Protein AF-A0A9E5NHI2-F1 (afdb_monomer_lite)

Foldseek 3Di:
DDDDDDDDDDDDDFDWDFDADDDDDDDGDGDGDRDDDDDPPPPDPDDDPPPPQDDDCQFSDPDNVVNVVVVVCLVPFFQFAADQVQAPAEFEEEWAAQPCCGPTCVCVRGCQRVVCVRHNHHYHYHHDHPVCSLVVVCVCLVVVVRNHPHYDDDLVCVVVCVVSVSFDFCPVVQPPSNHTHDDLVVDDPVRSVSQDDPNTGGDDDDDDDDDDDDDDLCQQPDPVNQVVCCVVVVDGQDNDCPDPVND

Secondary structure (DSSP, 8-state):
-------------PPP-------SSS-----------------PPPPPPPPPPP-BTTBS-S-HHHHHHHHHHHHHS------GGGTT-EEEEEEE---TTSTTTHHHHHSHHHHHHHHS-EEEEEEE-HHHHHHHHHHHHHHT----SEEE--GGGHHHHHHTT-S---GGGTT-TTSPP--GGGS-HHHHGGGEETTEE---------------HHHHT-HHHHHHHHHHHSSPPPSS--SGGG-

Structure (mmCIF, N/CA/C/O backbone):
data_AF-A0A9E5NHI2-F1
#
_entry.id   AF-A0A9E5NHI2-F1
#
loop_
_atom_site.group_PDB
_atom_site.id
_atom_site.type_symbol
_atom_site.label_atom_id
_atom_site.label_alt_id
_atom_site.label_comp_id
_atom_site.label_asym_id
_atom_site.label_entity_id
_atom_site.label_seq_id
_atom_site.pdbx_PDB_ins_code
_atom_site.Cartn_x
_atom_site.Cartn_y
_atom_site.Cartn_z
_atom_site.occupancy
_atom_site.B_iso_or_equiv
_atom_site.auth_seq_id
_atom_site.auth_comp_id
_atom_site.auth_asym_id
_atom_site.auth_atom_id
_atom_site.pdbx_PDB_model_num
ATOM 1 N N . ILE A 1 1 ? 26.581 40.909 -7.024 1.00 37.97 1 ILE A N 1
ATOM 2 C CA . ILE A 1 1 ? 27.329 40.677 -5.770 1.00 37.97 1 ILE A CA 1
ATOM 3 C C . ILE A 1 1 ? 27.271 39.176 -5.584 1.00 37.97 1 ILE A C 1
ATOM 5 O O . ILE A 1 1 ? 26.176 38.661 -5.431 1.00 37.97 1 ILE A O 1
ATOM 9 N N . VAL A 1 2 ? 28.381 38.483 -5.837 1.00 24.28 2 VAL A N 1
ATOM 10 C CA . VAL A 1 2 ? 28.468 37.029 -5.651 1.00 24.28 2 VAL A CA 1
ATOM 11 C C . VAL A 1 2 ? 28.777 36.840 -4.175 1.00 24.28 2 VAL A C 1
ATOM 13 O O . VAL A 1 2 ? 29.810 37.317 -3.712 1.00 24.28 2 VAL A O 1
ATOM 16 N N . GLU A 1 3 ? 27.831 36.276 -3.437 1.00 27.42 3 GLU A N 1
ATOM 17 C CA . GLU A 1 3 ? 27.968 36.033 -2.008 1.00 27.42 3 GLU A CA 1
ATOM 18 C C . GLU A 1 3 ? 28.638 34.669 -1.828 1.00 27.42 3 GLU A C 1
ATOM 20 O O . GLU A 1 3 ? 28.095 33.628 -2.194 1.00 27.42 3 GLU A O 1
ATOM 25 N N . THR A 1 4 ? 29.885 34.694 -1.370 1.00 25.23 4 THR A N 1
ATOM 26 C CA . THR A 1 4 ? 30.669 33.500 -1.064 1.00 25.23 4 THR A CA 1
ATOM 27 C C . THR A 1 4 ? 30.171 32.946 0.267 1.00 25.23 4 THR A C 1
ATOM 29 O O . THR A 1 4 ? 30.433 33.539 1.312 1.00 25.23 4 THR A O 1
ATOM 32 N N . VAL A 1 5 ? 29.446 31.829 0.244 1.00 28.05 5 VAL A N 1
ATOM 33 C CA . VAL A 1 5 ? 29.077 31.108 1.470 1.00 28.05 5 VAL A CA 1
ATOM 34 C C . VAL A 1 5 ? 30.299 30.317 1.932 1.00 28.05 5 VAL A C 1
ATOM 36 O O . VAL A 1 5 ? 30.780 29.427 1.231 1.00 28.05 5 VAL A O 1
ATOM 39 N N . VAL A 1 6 ? 30.843 30.693 3.088 1.00 26.95 6 VAL A N 1
ATOM 40 C CA . VAL A 1 6 ? 31.903 29.953 3.779 1.00 26.95 6 VAL A CA 1
ATOM 41 C C . VAL A 1 6 ? 31.230 28.814 4.541 1.00 26.95 6 VAL A C 1
ATOM 43 O O . VAL A 1 6 ? 30.426 29.069 5.431 1.00 26.95 6 VAL A O 1
ATOM 46 N N . VAL A 1 7 ? 31.536 27.570 4.176 1.00 30.02 7 VAL A N 1
ATOM 47 C CA . VAL A 1 7 ? 31.131 26.383 4.941 1.00 30.02 7 VAL A CA 1
ATOM 48 C C . VAL A 1 7 ? 32.199 26.143 6.008 1.00 30.02 7 VAL A C 1
ATOM 50 O O . VAL A 1 7 ? 33.346 25.840 5.677 1.00 30.02 7 VAL A O 1
ATOM 53 N N . GLU A 1 8 ? 31.850 26.327 7.280 1.00 32.12 8 GLU A N 1
ATOM 54 C CA . GLU A 1 8 ? 32.704 25.936 8.405 1.00 32.12 8 GLU A CA 1
ATOM 55 C C . GLU A 1 8 ? 32.620 24.409 8.592 1.00 32.12 8 GLU A C 1
ATOM 57 O O . GLU A 1 8 ? 31.539 23.857 8.781 1.00 32.12 8 GLU A O 1
ATOM 62 N N . LYS A 1 9 ? 33.764 23.713 8.491 1.00 33.28 9 LYS A N 1
ATOM 63 C CA . LYS A 1 9 ? 33.903 22.277 8.799 1.00 33.28 9 LYS A CA 1
ATOM 64 C C . LYS A 1 9 ? 34.111 22.123 10.314 1.00 33.28 9 LYS A C 1
ATOM 66 O O . LYS A 1 9 ? 35.192 22.447 10.804 1.00 33.28 9 LYS A O 1
ATOM 71 N N . GLU A 1 10 ? 33.128 21.591 11.038 1.00 36.84 10 GLU A N 1
ATOM 72 C CA . GLU A 1 10 ? 33.326 21.040 12.389 1.00 36.84 10 GLU A CA 1
ATOM 73 C C . GLU A 1 10 ? 33.477 19.511 12.306 1.00 36.84 10 GLU A C 1
ATOM 75 O O . GLU A 1 10 ? 32.654 18.824 11.705 1.00 36.84 10 GLU A O 1
ATOM 80 N N . VAL A 1 11 ? 34.558 18.968 12.879 1.00 37.47 11 VAL A N 1
ATOM 81 C CA . VAL A 1 11 ? 34.843 17.522 12.937 1.00 37.47 11 VAL A CA 1
ATOM 82 C C . VAL A 1 11 ? 34.561 17.043 14.359 1.00 37.47 11 VAL A C 1
ATOM 84 O O . VAL A 1 11 ? 35.316 17.374 15.271 1.00 37.47 11 VAL A O 1
ATOM 87 N N . GLU A 1 12 ? 33.489 16.272 14.566 1.00 44.06 12 GLU A N 1
ATOM 88 C CA . GLU A 1 12 ? 33.015 15.964 15.927 1.00 44.06 12 GLU A CA 1
ATOM 89 C C . GLU A 1 12 ? 33.462 14.604 16.507 1.00 44.06 12 GLU A C 1
ATOM 91 O O . GLU A 1 12 ? 33.258 14.365 17.698 1.00 44.06 12 GLU A O 1
ATOM 96 N N . LYS A 1 13 ? 34.117 13.695 15.759 1.00 41.00 13 LYS A N 1
ATOM 97 C CA . LYS A 1 13 ? 34.643 12.455 16.380 1.00 41.00 13 LYS A CA 1
ATOM 98 C C . LYS A 1 13 ? 35.664 11.675 15.545 1.00 41.00 13 LYS A C 1
ATOM 100 O O . LYS A 1 13 ? 35.397 11.328 14.402 1.00 41.00 13 LYS A O 1
ATOM 105 N N . VAL A 1 14 ? 36.779 11.289 16.174 1.00 40.91 14 VAL A N 1
ATOM 106 C CA . VAL A 1 14 ? 37.721 10.267 15.676 1.00 40.91 14 VAL A CA 1
ATOM 107 C C . VAL A 1 14 ? 37.336 8.919 16.295 1.00 40.91 14 VAL A C 1
ATOM 109 O O . VAL A 1 14 ? 37.319 8.792 17.521 1.00 40.91 14 VAL A O 1
ATOM 112 N N . VAL A 1 15 ? 37.007 7.916 15.476 1.00 42.34 15 VAL A N 1
ATOM 113 C CA . VAL A 1 15 ? 36.734 6.539 15.933 1.00 42.34 15 VAL A CA 1
ATOM 114 C C . VAL A 1 15 ? 37.955 5.676 15.621 1.00 42.34 15 VAL A C 1
ATOM 116 O O . VAL A 1 15 ? 38.384 5.615 14.475 1.00 42.34 15 VAL A O 1
ATOM 119 N N . LYS A 1 16 ? 38.528 5.027 16.643 1.00 38.12 16 LYS A N 1
ATOM 120 C CA . LYS A 1 16 ? 39.650 4.088 16.494 1.00 38.12 16 LYS A CA 1
ATOM 121 C C . LYS A 1 16 ? 39.112 2.662 16.420 1.00 38.12 16 LYS A C 1
ATOM 123 O O . LYS A 1 16 ? 38.369 2.260 17.312 1.00 38.12 16 LYS A O 1
ATOM 128 N N . GLU A 1 17 ? 39.505 1.912 15.397 1.00 42.91 17 GLU A N 1
ATOM 129 C CA . GLU A 1 17 ? 39.151 0.500 15.234 1.00 42.91 17 GLU A CA 1
ATOM 130 C C . GLU A 1 17 ? 40.428 -0.339 15.090 1.00 42.91 17 GLU A C 1
ATOM 132 O O . GLU A 1 17 ? 41.358 0.047 14.382 1.00 42.91 17 GLU A O 1
ATOM 137 N N . THR A 1 18 ? 40.491 -1.471 15.791 1.00 39.78 18 THR A N 1
ATOM 138 C CA . THR A 1 18 ? 41.644 -2.381 15.786 1.00 39.78 18 THR A CA 1
ATOM 139 C C . THR A 1 18 ? 41.288 -3.616 14.965 1.00 39.78 18 THR A C 1
ATOM 141 O O . THR A 1 18 ? 40.341 -4.321 15.307 1.00 39.78 18 THR A O 1
ATOM 144 N N . VAL A 1 19 ? 42.044 -3.899 13.902 1.00 42.00 19 VAL A N 1
ATOM 145 C CA . VAL A 1 19 ? 41.836 -5.078 13.046 1.00 42.00 19 VAL A CA 1
ATOM 146 C C . VAL A 1 19 ? 42.978 -6.071 13.263 1.00 42.00 19 VAL A C 1
ATOM 148 O O . VAL A 1 19 ? 44.141 -5.737 13.043 1.00 42.00 19 VAL A O 1
ATOM 151 N N . GLU A 1 20 ? 42.660 -7.299 13.680 1.00 40.12 20 GLU A N 1
ATOM 152 C CA . GLU A 1 20 ? 43.626 -8.402 13.766 1.00 40.12 20 GLU A CA 1
ATOM 153 C C . GLU A 1 20 ? 43.607 -9.214 12.463 1.00 40.12 20 GLU A C 1
ATOM 155 O O . GLU A 1 20 ? 42.559 -9.700 12.038 1.00 40.12 20 GLU A O 1
ATOM 160 N N . VAL A 1 21 ? 44.764 -9.369 11.814 1.00 41.28 21 VAL A N 1
ATOM 161 C CA . VAL A 1 21 ? 44.910 -10.167 10.586 1.00 41.28 21 VAL A CA 1
ATOM 162 C C . VAL A 1 21 ? 45.814 -11.365 10.872 1.00 41.28 21 VAL A C 1
ATOM 164 O O . VAL A 1 21 ? 46.958 -11.199 11.289 1.00 41.28 21 VAL A O 1
ATOM 167 N N . GLU A 1 22 ? 45.319 -12.581 10.634 1.00 35.50 22 GLU A N 1
ATOM 168 C CA . GLU A 1 22 ? 46.076 -13.819 10.851 1.00 35.50 22 GLU A CA 1
ATOM 169 C C . GLU A 1 22 ? 46.815 -14.245 9.566 1.00 35.50 22 GLU A C 1
ATOM 171 O O . GLU A 1 22 ? 46.193 -14.514 8.538 1.00 35.50 22 GLU A O 1
ATOM 176 N N . VAL A 1 23 ? 48.153 -14.338 9.611 1.00 34.41 23 VAL A N 1
ATOM 177 C CA . VAL A 1 23 ? 48.968 -14.921 8.527 1.00 34.41 23 VAL A CA 1
ATOM 178 C C . VAL A 1 23 ? 49.913 -15.989 9.088 1.00 34.41 23 VAL A C 1
ATOM 180 O O . VAL A 1 23 ? 50.695 -15.760 10.009 1.00 34.41 23 VAL A O 1
ATOM 183 N N . VAL A 1 24 ? 49.849 -17.192 8.512 1.00 37.97 24 VAL A N 1
ATOM 184 C CA . VAL A 1 24 ? 50.577 -18.391 8.959 1.00 37.97 24 VAL A CA 1
ATOM 185 C C . VAL A 1 24 ? 52.063 -18.347 8.566 1.00 37.97 24 VAL A C 1
ATOM 187 O O . VAL A 1 24 ? 52.423 -18.749 7.462 1.00 37.97 24 VAL A O 1
ATOM 190 N N . LYS A 1 25 ? 52.924 -17.909 9.495 1.00 38.59 25 LYS A N 1
ATOM 191 C CA . LYS A 1 25 ? 54.219 -18.494 9.937 1.00 38.59 25 LYS A CA 1
ATOM 192 C C . LYS A 1 25 ? 55.071 -17.407 10.605 1.00 38.59 25 LYS A C 1
ATOM 194 O O . LYS A 1 25 ? 55.529 -16.496 9.934 1.00 38.59 25 LYS A O 1
ATOM 199 N N . GLU A 1 26 ? 55.300 -17.589 11.909 1.00 47.44 26 GLU A N 1
ATOM 200 C CA . GLU A 1 26 ? 56.292 -16.912 12.766 1.00 47.44 26 GLU A CA 1
ATOM 201 C C . GLU A 1 26 ? 56.433 -15.388 12.582 1.00 47.44 26 GLU A C 1
ATOM 203 O O . GLU A 1 26 ? 57.382 -14.926 11.960 1.00 47.44 26 GLU A O 1
ATOM 208 N N . VAL A 1 27 ? 55.493 -14.638 13.179 1.00 38.16 27 VAL A N 1
ATOM 209 C CA . VAL A 1 27 ? 55.621 -13.372 13.950 1.00 38.16 27 VAL A CA 1
ATOM 210 C C . VAL A 1 27 ? 54.230 -12.714 13.950 1.00 38.16 27 VAL A C 1
ATOM 212 O O . VAL A 1 27 ? 53.700 -12.397 12.892 1.00 38.16 27 VAL A O 1
ATOM 215 N N . ILE A 1 28 ? 53.609 -12.556 15.126 1.00 35.78 28 ILE A N 1
ATOM 216 C CA . ILE A 1 28 ? 52.361 -11.787 15.284 1.00 35.78 28 ILE A CA 1
ATOM 217 C C . ILE A 1 28 ? 52.776 -10.331 15.487 1.00 35.78 28 ILE A C 1
ATOM 219 O O . ILE A 1 28 ? 53.425 -10.025 16.488 1.00 35.78 28 ILE A O 1
ATOM 223 N N . GLU A 1 29 ? 52.429 -9.450 14.554 1.00 39.62 29 GLU A N 1
ATOM 224 C CA . GLU A 1 29 ? 52.638 -8.009 14.692 1.00 39.62 29 GLU A CA 1
ATOM 225 C C . GLU A 1 29 ? 51.274 -7.312 14.651 1.00 39.62 29 GLU A C 1
ATOM 227 O O . GLU A 1 29 ? 50.555 -7.370 13.655 1.00 39.62 29 GLU A O 1
ATOM 232 N N . THR A 1 30 ? 50.882 -6.714 15.775 1.00 39.53 30 THR A N 1
ATOM 233 C CA . THR A 1 30 ? 49.652 -5.927 15.899 1.00 39.53 30 THR A CA 1
ATOM 234 C C . THR A 1 30 ? 49.920 -4.543 15.317 1.00 39.53 30 THR A C 1
ATOM 236 O O . THR A 1 30 ? 50.766 -3.815 15.834 1.00 39.53 30 THR A O 1
ATOM 239 N N . VAL A 1 31 ? 49.223 -4.174 14.242 1.00 36.84 31 VAL A N 1
ATOM 240 C CA . VAL A 1 31 ? 49.338 -2.844 13.630 1.00 36.84 31 VAL A CA 1
ATOM 241 C C . VAL A 1 31 ? 48.089 -2.041 13.978 1.00 36.84 31 VAL A C 1
ATOM 243 O O . VAL A 1 31 ? 46.985 -2.400 13.579 1.00 36.84 31 VAL A O 1
ATOM 246 N N . GLU A 1 32 ? 48.257 -0.950 14.726 1.00 38.88 32 GLU A N 1
ATOM 247 C CA . GLU A 1 32 ? 47.200 0.047 14.915 1.00 38.88 32 GLU A CA 1
ATOM 248 C C . GLU A 1 32 ? 47.094 0.900 13.644 1.00 38.88 32 GLU A C 1
ATOM 250 O O . GLU A 1 32 ? 48.051 1.575 13.260 1.00 38.88 32 GLU A O 1
ATOM 255 N N . VAL A 1 33 ? 45.941 0.860 12.975 1.00 35.94 33 VAL A N 1
ATOM 256 C CA . VAL A 1 33 ? 45.648 1.707 11.812 1.00 35.94 33 VAL A CA 1
ATOM 257 C C . VAL A 1 33 ? 44.659 2.784 12.249 1.00 35.94 33 VAL A C 1
ATOM 259 O O . VAL A 1 33 ? 43.522 2.483 12.602 1.00 35.94 33 VAL A O 1
ATOM 262 N N . GLU A 1 34 ? 45.079 4.050 12.233 1.00 40.03 34 GLU A N 1
ATOM 263 C CA . GLU A 1 34 ? 44.158 5.181 12.382 1.00 40.03 34 GLU A CA 1
ATOM 264 C C . GLU A 1 34 ? 43.467 5.439 11.037 1.00 40.03 34 GLU A C 1
ATOM 266 O O . GLU A 1 34 ? 44.097 5.870 10.071 1.00 40.03 34 GLU A O 1
ATOM 271 N N . VAL A 1 35 ? 42.168 5.142 10.963 1.00 39.47 35 VAL A N 1
ATOM 272 C CA . VAL A 1 35 ? 41.321 5.475 9.812 1.00 39.47 35 VAL A CA 1
ATOM 273 C C . VAL A 1 35 ? 40.596 6.784 10.115 1.00 39.47 35 VAL A C 1
ATOM 275 O O . VAL A 1 35 ? 39.669 6.822 10.923 1.00 39.47 35 VAL A O 1
ATOM 278 N N . GLU A 1 36 ? 41.006 7.869 9.463 1.00 39.62 36 GLU A N 1
ATOM 279 C CA . GLU A 1 36 ? 40.250 9.123 9.475 1.00 39.62 36 GLU A CA 1
ATOM 280 C C . GLU A 1 36 ? 39.056 8.996 8.520 1.00 39.62 36 GLU A C 1
ATOM 282 O O . GLU A 1 36 ? 39.207 8.999 7.298 1.00 39.62 36 GLU A O 1
ATOM 287 N N . LYS A 1 37 ? 37.849 8.850 9.074 1.00 39.75 37 LYS A N 1
ATOM 288 C CA . LYS A 1 37 ? 36.601 8.892 8.307 1.00 39.75 37 LYS A CA 1
ATOM 289 C C . LYS A 1 37 ? 36.037 10.310 8.387 1.00 39.75 37 LYS A C 1
ATOM 291 O O . LYS A 1 37 ? 35.506 10.698 9.425 1.00 39.75 37 LYS A O 1
ATOM 296 N N . GLU A 1 38 ? 36.151 11.087 7.311 1.00 39.69 38 GLU A N 1
ATOM 297 C CA . GLU A 1 38 ? 35.405 12.344 7.194 1.00 39.69 38 GLU A CA 1
ATOM 298 C C . GLU A 1 38 ? 33.913 12.006 7.038 1.00 39.69 38 GLU A C 1
ATOM 300 O O . GLU A 1 38 ? 33.492 11.449 6.024 1.00 39.69 38 GLU A O 1
ATOM 305 N N . VAL A 1 39 ? 33.113 12.289 8.068 1.00 37.62 39 VAL A N 1
ATOM 306 C CA . VAL A 1 39 ? 31.649 12.232 7.991 1.00 37.62 39 VAL A CA 1
ATOM 307 C C . VAL A 1 39 ? 31.172 13.627 7.614 1.00 37.62 39 VAL A C 1
ATOM 309 O O . VAL A 1 39 ? 31.226 14.548 8.426 1.00 37.62 39 VAL A O 1
ATOM 312 N N . GLU A 1 40 ? 30.748 13.797 6.366 1.00 36.38 40 GLU A N 1
ATOM 313 C CA . GLU A 1 40 ? 30.117 15.034 5.916 1.00 36.38 40 GLU A CA 1
ATOM 314 C C . GLU A 1 40 ? 28.701 15.091 6.510 1.00 36.38 40 GLU A C 1
AT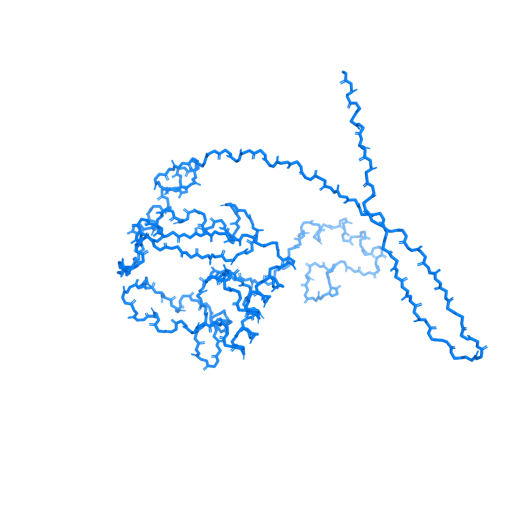OM 316 O O . GLU A 1 40 ? 27.790 14.390 6.068 1.00 36.38 40 GLU A O 1
ATOM 321 N N . VAL A 1 41 ? 28.518 15.882 7.571 1.00 36.53 41 VAL A N 1
ATOM 322 C CA . VAL A 1 41 ? 27.188 16.171 8.114 1.00 36.53 41 VAL A CA 1
ATOM 323 C C . VAL A 1 41 ? 26.542 17.193 7.188 1.00 36.53 41 VAL A C 1
ATOM 325 O O . VAL A 1 41 ? 26.774 18.396 7.301 1.00 36.53 41 VAL A O 1
ATOM 328 N N . VAL A 1 42 ? 25.746 16.715 6.232 1.00 37.19 42 VAL A N 1
ATOM 329 C CA . VAL A 1 42 ? 24.872 17.586 5.446 1.00 37.19 42 VAL A CA 1
ATOM 330 C C . VAL A 1 42 ? 23.784 18.090 6.389 1.00 37.19 42 VAL A C 1
ATOM 332 O O . VAL A 1 42 ? 22.818 17.387 6.674 1.00 37.19 42 VAL A O 1
ATOM 335 N N . VAL A 1 43 ? 23.956 19.306 6.909 1.00 40.00 43 VAL A N 1
ATOM 336 C CA . VAL A 1 43 ? 22.890 20.017 7.619 1.00 40.00 43 VAL A CA 1
ATOM 337 C C . VAL A 1 43 ? 21.830 20.365 6.579 1.00 40.00 43 VAL A C 1
ATOM 339 O O . VAL A 1 43 ? 21.949 21.353 5.854 1.00 40.00 43 VAL A O 1
ATOM 342 N N . THR A 1 44 ? 20.811 19.517 6.456 1.00 35.62 44 THR A N 1
ATOM 343 C CA . THR A 1 44 ? 19.621 19.840 5.671 1.00 35.62 44 THR A CA 1
ATOM 344 C C . THR A 1 44 ? 18.960 21.067 6.299 1.00 35.62 44 THR A C 1
ATOM 346 O O . THR A 1 44 ? 18.705 21.047 7.508 1.00 35.62 44 THR A O 1
ATOM 349 N N . PRO A 1 45 ? 18.710 22.146 5.533 1.00 38.81 45 PRO A N 1
ATOM 350 C CA . PRO A 1 45 ? 18.002 23.307 6.055 1.00 38.81 45 PRO A CA 1
ATOM 351 C C . PRO A 1 45 ? 16.661 22.861 6.642 1.00 38.81 45 PRO A C 1
ATOM 353 O O . PRO A 1 45 ? 16.018 21.963 6.097 1.00 38.81 45 PRO A O 1
ATOM 356 N N . THR A 1 46 ? 16.254 23.481 7.753 1.00 41.81 46 THR A N 1
ATOM 357 C CA . THR A 1 46 ? 14.909 23.311 8.311 1.00 41.81 46 THR A CA 1
ATOM 358 C C . THR A 1 46 ? 13.905 23.467 7.169 1.00 41.81 46 THR A C 1
ATOM 360 O O . THR A 1 46 ? 13.957 24.506 6.502 1.00 41.81 46 THR A O 1
ATOM 363 N N . PRO A 1 47 ? 13.047 22.464 6.899 1.00 44.97 47 PRO A N 1
ATOM 364 C CA . PRO A 1 47 ? 12.072 22.574 5.827 1.00 44.97 47 PRO A CA 1
ATOM 365 C C . PRO A 1 47 ? 11.250 23.845 6.047 1.00 44.97 47 PRO A C 1
ATOM 367 O O . PRO A 1 47 ? 10.858 24.149 7.179 1.00 44.97 47 PRO A O 1
ATOM 370 N N . GLU A 1 48 ? 11.045 24.621 4.979 1.00 45.94 48 GLU A N 1
ATOM 371 C CA . GLU A 1 48 ? 10.051 25.693 5.010 1.00 45.94 48 GLU A CA 1
ATOM 372 C C . GLU A 1 48 ? 8.728 25.108 5.527 1.00 45.94 48 GLU A C 1
ATOM 374 O O . GLU A 1 48 ? 8.428 23.950 5.218 1.00 45.94 48 GLU A O 1
ATOM 379 N N . PRO A 1 49 ? 7.952 25.856 6.337 1.00 47.59 49 PRO A N 1
ATOM 380 C CA . PRO A 1 49 ? 6.646 25.382 6.765 1.00 47.59 49 PRO A CA 1
ATOM 381 C C . PRO A 1 49 ? 5.854 25.015 5.515 1.00 47.59 49 PRO A C 1
ATOM 383 O O . PRO A 1 49 ? 5.702 25.850 4.618 1.00 47.59 49 PRO A O 1
ATOM 386 N N . GLU A 1 50 ? 5.409 23.760 5.440 1.00 58.56 50 GLU A N 1
ATOM 387 C CA . GLU A 1 50 ? 4.614 23.319 4.305 1.00 58.56 50 GLU A CA 1
ATOM 388 C C . GLU A 1 50 ? 3.409 24.257 4.165 1.00 58.56 50 GLU A C 1
ATOM 390 O O . GLU A 1 50 ? 2.790 24.610 5.179 1.00 58.56 50 GLU A O 1
ATOM 395 N N . PRO A 1 51 ? 3.105 24.732 2.944 1.00 58.34 51 PRO A N 1
ATOM 396 C CA . PRO A 1 51 ? 1.935 25.567 2.729 1.00 58.34 51 PRO A CA 1
ATOM 397 C C . PRO A 1 51 ? 0.707 24.853 3.298 1.00 58.34 51 PRO A C 1
ATOM 399 O O . PRO A 1 51 ? 0.544 23.652 3.086 1.00 58.34 51 PRO A O 1
ATOM 402 N N . GLU A 1 52 ? -0.134 25.585 4.037 1.00 65.44 52 GLU A N 1
ATOM 403 C CA . GLU A 1 52 ? -1.364 25.028 4.606 1.00 65.44 52 GLU A CA 1
ATOM 404 C C . GLU A 1 52 ? -2.138 24.273 3.520 1.00 65.44 52 GLU A C 1
ATOM 406 O O . GLU A 1 52 ? -2.358 24.796 2.421 1.00 65.44 52 GLU A O 1
ATOM 411 N N . ALA A 1 53 ? -2.517 23.030 3.824 1.00 71.69 53 ALA A N 1
ATOM 412 C CA . ALA A 1 53 ? -3.217 22.181 2.876 1.00 71.69 53 ALA A CA 1
ATOM 413 C C . ALA A 1 53 ? -4.508 22.872 2.414 1.00 71.69 53 ALA A C 1
ATOM 415 O O . ALA A 1 53 ? -5.347 23.281 3.220 1.00 71.69 53 ALA A O 1
ATOM 416 N N . VAL A 1 54 ? -4.656 23.017 1.098 1.00 85.00 54 VAL A N 1
ATOM 417 C CA . VAL A 1 54 ? -5.882 23.522 0.475 1.00 85.00 54 VAL A CA 1
ATOM 418 C C . VAL A 1 54 ? -6.860 22.360 0.351 1.00 85.00 54 VAL A C 1
ATOM 420 O O . VAL A 1 54 ? -6.469 21.280 -0.086 1.00 85.00 54 VAL A O 1
ATOM 423 N N . PHE A 1 55 ? -8.120 22.591 0.725 1.00 92.00 55 PHE A N 1
ATOM 424 C CA . PHE A 1 55 ? -9.169 21.578 0.664 1.00 92.00 55 PHE A CA 1
ATOM 425 C C . PHE A 1 55 ? -10.253 21.929 -0.356 1.00 92.00 55 PHE A C 1
ATOM 427 O O . PHE A 1 55 ? -10.750 23.057 -0.378 1.00 92.00 55 PHE A O 1
ATOM 434 N N . ILE A 1 56 ? -10.671 20.931 -1.134 1.00 94.06 56 ILE A N 1
ATOM 435 C CA . ILE A 1 56 ? -11.852 20.968 -2.005 1.00 94.06 56 ILE A CA 1
ATOM 436 C C . ILE A 1 56 ? -12.708 19.746 -1.653 1.00 94.06 56 ILE A C 1
ATOM 438 O O . ILE A 1 56 ? -12.195 18.633 -1.589 1.00 94.06 56 ILE A O 1
ATOM 442 N N . GLU A 1 57 ? -13.995 19.954 -1.356 1.00 92.56 57 GLU A N 1
ATOM 443 C CA . GLU A 1 57 ? -14.944 18.894 -0.947 1.00 92.56 57 GLU A CA 1
ATOM 444 C C . GLU A 1 57 ? -14.462 17.997 0.220 1.00 92.56 57 GLU A C 1
ATOM 446 O O . GLU A 1 57 ? -14.840 16.833 0.346 1.00 92.56 57 GLU A O 1
ATOM 451 N N . GLY A 1 58 ? -13.621 18.542 1.106 1.00 93.00 58 GLY A N 1
ATOM 452 C CA . GLY A 1 58 ? -13.060 17.809 2.247 1.00 93.00 58 GLY A CA 1
ATOM 453 C C . GLY A 1 58 ? -11.819 16.969 1.929 1.00 93.00 58 GLY A C 1
ATOM 454 O O . GLY A 1 58 ? -11.341 16.273 2.816 1.00 93.00 58 GLY A O 1
ATOM 455 N N . PHE A 1 59 ? -11.259 17.068 0.720 1.00 96.19 59 PHE A N 1
ATOM 456 C CA . PHE A 1 59 ? -10.011 16.405 0.325 1.00 96.19 59 PHE A CA 1
ATOM 457 C C . PHE A 1 59 ? -8.857 17.409 0.194 1.00 96.19 59 PHE A C 1
ATOM 459 O O . PHE A 1 59 ? -9.092 18.513 -0.305 1.00 96.19 59 PHE A O 1
ATOM 466 N N . PRO A 1 60 ? -7.616 17.057 0.591 1.00 94.75 60 PRO A N 1
ATOM 467 C CA . PRO A 1 60 ? -6.454 17.944 0.520 1.00 94.75 60 PRO A CA 1
ATOM 468 C C . PRO A 1 60 ? -5.896 18.016 -0.913 1.00 94.75 60 PRO A C 1
ATOM 470 O O . PRO A 1 60 ? -4.835 17.474 -1.226 1.00 94.75 60 PRO A O 1
ATOM 473 N N . THR A 1 61 ? -6.640 18.657 -1.813 1.00 93.75 61 THR A N 1
ATOM 474 C CA . THR A 1 61 ? -6.264 18.846 -3.217 1.00 93.75 61 THR A CA 1
ATOM 475 C C . THR A 1 61 ? -6.645 20.231 -3.730 1.00 93.75 61 THR A C 1
ATOM 477 O O . THR A 1 61 ? -7.548 20.893 -3.218 1.00 93.75 61 THR A O 1
ATOM 480 N N . THR A 1 62 ? -5.939 20.665 -4.771 1.00 93.88 62 THR A N 1
ATOM 481 C CA . THR A 1 62 ? -6.244 21.861 -5.563 1.00 93.88 62 THR A CA 1
ATOM 482 C C . THR A 1 62 ? -6.910 21.531 -6.903 1.00 93.88 62 THR A C 1
ATOM 484 O O . THR A 1 62 ? -7.286 22.451 -7.628 1.00 93.88 62 THR A O 1
ATOM 487 N N . ASP A 1 63 ? -7.062 20.247 -7.245 1.00 95.25 63 ASP A N 1
ATOM 488 C CA . ASP A 1 63 ? -7.704 19.786 -8.478 1.00 95.25 63 ASP A CA 1
ATOM 489 C C . ASP A 1 63 ? -9.189 19.474 -8.226 1.00 95.25 63 ASP A C 1
ATOM 491 O O . ASP A 1 63 ? -9.544 18.531 -7.515 1.00 95.25 63 ASP A O 1
ATOM 495 N N . GLU A 1 64 ? -10.073 20.270 -8.834 1.00 96.75 64 GLU A N 1
ATOM 496 C CA . GLU A 1 64 ? -11.527 20.106 -8.725 1.00 96.75 64 GLU A CA 1
ATOM 497 C C . GLU A 1 64 ? -12.014 18.745 -9.251 1.00 96.75 64 GLU A C 1
ATOM 499 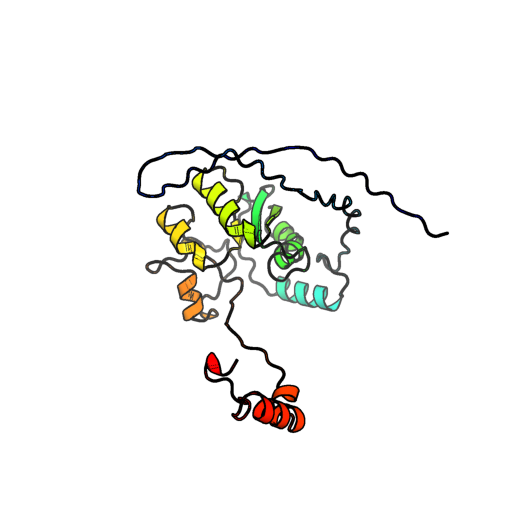O O . GLU A 1 64 ? -12.964 18.183 -8.706 1.00 96.75 64 GLU A O 1
ATOM 504 N N . ASN A 1 65 ? -11.371 18.184 -10.283 1.00 97.62 65 ASN A N 1
ATOM 505 C CA . ASN A 1 65 ? -11.754 16.878 -10.821 1.00 97.62 65 ASN A CA 1
ATOM 506 C C . ASN A 1 65 ? -11.333 15.746 -9.881 1.00 97.62 65 ASN A C 1
ATOM 508 O O . ASN A 1 65 ? -12.087 14.786 -9.715 1.00 97.62 65 ASN A O 1
ATOM 512 N N . GLU A 1 66 ? -10.153 15.847 -9.264 1.00 96.50 66 GLU A N 1
ATOM 513 C CA . GLU A 1 66 ? -9.693 14.880 -8.258 1.00 96.50 66 GLU A CA 1
ATOM 514 C C . GLU A 1 66 ? -10.652 14.865 -7.062 1.00 96.50 66 GLU A C 1
ATOM 516 O O . GLU A 1 66 ? -11.139 13.804 -6.681 1.00 96.50 66 GLU A O 1
ATOM 521 N N . ALA A 1 67 ? -11.016 16.039 -6.538 1.00 97.19 67 ALA A N 1
ATOM 522 C CA . ALA A 1 67 ? -11.973 16.148 -5.439 1.00 97.19 67 ALA A CA 1
ATOM 523 C C . ALA A 1 67 ? -13.364 15.606 -5.809 1.00 97.19 67 ALA A C 1
ATOM 525 O O . ALA A 1 67 ? -13.948 14.830 -5.054 1.00 97.19 67 ALA A O 1
ATOM 526 N N . ALA A 1 68 ? -13.890 15.966 -6.985 1.00 97.75 68 ALA A N 1
ATOM 527 C CA . ALA A 1 68 ? -15.211 15.520 -7.425 1.00 97.75 68 ALA A CA 1
ATOM 528 C C . ALA A 1 68 ? -15.277 13.999 -7.636 1.00 97.75 68 ALA A C 1
ATOM 530 O O . ALA A 1 68 ? -16.261 13.359 -7.264 1.00 97.75 68 ALA A O 1
ATOM 531 N N . THR A 1 69 ? -14.233 13.407 -8.223 1.00 97.88 69 THR A N 1
ATOM 532 C CA . THR A 1 69 ? -14.169 11.952 -8.434 1.00 97.88 69 THR A CA 1
ATOM 533 C C . THR A 1 69 ? -13.954 11.194 -7.127 1.00 97.88 69 THR A C 1
ATOM 535 O O . THR A 1 69 ? -14.590 10.159 -6.930 1.00 97.88 69 THR A O 1
ATOM 538 N N . ALA A 1 70 ? -13.146 11.727 -6.207 1.00 97.44 70 ALA A N 1
ATOM 539 C CA . ALA A 1 70 ? -12.973 11.168 -4.870 1.00 97.44 70 ALA A CA 1
ATOM 540 C C . ALA A 1 70 ? -14.268 11.207 -4.048 1.00 97.44 70 ALA A C 1
ATOM 542 O O . ALA A 1 70 ? -14.637 10.198 -3.449 1.00 97.44 70 ALA A O 1
ATOM 543 N N . LEU A 1 71 ? -14.999 12.328 -4.063 1.00 97.38 71 LEU A N 1
ATOM 544 C CA . LEU A 1 71 ? -16.284 12.437 -3.372 1.00 97.38 71 LEU A CA 1
ATOM 545 C C . LEU A 1 71 ? -17.302 11.437 -3.930 1.00 97.38 71 LEU A C 1
ATOM 547 O O . LEU A 1 71 ? -17.927 10.714 -3.164 1.00 97.38 71 LEU A O 1
ATOM 551 N N . ALA A 1 72 ? -17.423 11.342 -5.256 1.00 98.00 72 ALA A N 1
ATOM 552 C CA . ALA A 1 72 ? -18.331 10.383 -5.879 1.00 98.00 72 ALA A CA 1
ATOM 553 C C . ALA A 1 72 ? -17.971 8.926 -5.533 1.00 98.00 72 ALA A C 1
ATOM 555 O O . ALA A 1 72 ? -18.864 8.107 -5.327 1.00 98.00 72 ALA A O 1
ATOM 556 N N . ALA A 1 73 ? -16.675 8.599 -5.454 1.00 96.00 73 ALA A N 1
ATOM 557 C CA . ALA A 1 73 ? -16.216 7.280 -5.024 1.00 96.00 73 ALA A CA 1
ATOM 558 C C . ALA A 1 73 ? -16.554 7.015 -3.549 1.00 96.00 73 ALA A C 1
ATOM 560 O O . ALA A 1 73 ? -17.038 5.934 -3.228 1.00 96.00 73 ALA A O 1
ATOM 561 N N . PHE A 1 74 ? -16.356 8.005 -2.676 1.00 95.56 74 PHE A N 1
ATOM 562 C CA . PHE A 1 74 ? -16.709 7.924 -1.260 1.00 95.56 74 PHE A CA 1
ATOM 563 C C . PHE A 1 74 ? -18.208 7.695 -1.046 1.00 95.56 74 PHE A C 1
ATOM 565 O O . PHE A 1 74 ? -18.594 6.797 -0.310 1.00 95.56 74 PHE A O 1
ATOM 572 N N . GLU A 1 75 ? -19.055 8.476 -1.719 1.00 95.81 75 GLU A N 1
ATOM 573 C CA . GLU A 1 75 ? -20.516 8.374 -1.610 1.00 95.81 75 GLU A CA 1
ATOM 574 C C . GLU A 1 75 ? -21.068 7.046 -2.148 1.00 95.81 75 GLU A C 1
ATOM 576 O O . GLU A 1 75 ? -22.144 6.611 -1.737 1.00 95.81 75 GLU A O 1
ATOM 581 N N . ALA A 1 76 ? -20.359 6.416 -3.089 1.00 96.00 76 ALA A N 1
ATOM 582 C CA . ALA A 1 76 ? -20.735 5.129 -3.663 1.00 96.00 76 ALA A CA 1
ATOM 583 C C . ALA A 1 76 ? -20.182 3.923 -2.887 1.00 96.00 76 ALA A C 1
ATOM 585 O O . ALA A 1 76 ? -20.656 2.807 -3.111 1.00 96.00 76 ALA A O 1
ATOM 586 N N . ALA A 1 77 ? -19.171 4.122 -2.039 1.00 93.75 77 ALA A N 1
ATOM 587 C CA . ALA A 1 77 ? -18.528 3.050 -1.294 1.00 93.75 77 ALA A CA 1
ATOM 588 C C . ALA A 1 77 ? -19.440 2.519 -0.181 1.00 93.75 77 ALA A C 1
ATOM 590 O O . ALA A 1 77 ? -20.188 3.271 0.445 1.00 93.75 77 ALA A O 1
ATOM 591 N N . ASP A 1 78 ? -19.340 1.219 0.099 1.00 94.81 78 ASP A N 1
ATOM 592 C CA . ASP A 1 78 ? -19.834 0.689 1.363 1.00 94.81 78 ASP A CA 1
ATOM 593 C C . ASP A 1 78 ? -18.925 1.183 2.493 1.00 94.81 78 ASP A C 1
ATOM 595 O O . ASP A 1 78 ? -17.708 1.006 2.454 1.00 94.81 78 ASP A O 1
ATOM 599 N N . THR A 1 79 ? -19.513 1.832 3.48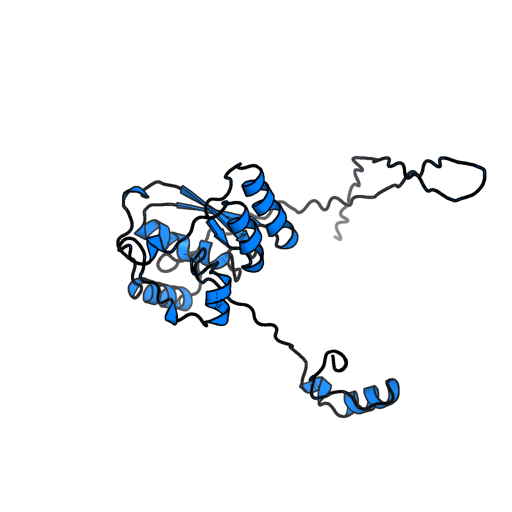9 1.00 93.50 79 THR A N 1
ATOM 600 C CA . THR A 1 79 ? -18.788 2.347 4.653 1.00 93.50 79 THR A CA 1
ATOM 601 C C . THR A 1 79 ? -18.818 1.376 5.831 1.00 93.50 79 THR A C 1
ATOM 603 O O . THR A 1 79 ? -18.187 1.654 6.851 1.00 93.50 79 THR A O 1
ATOM 606 N N . GLY A 1 80 ? -19.576 0.279 5.722 1.00 94.81 80 GLY A N 1
ATOM 607 C CA . GLY A 1 80 ? -19.947 -0.557 6.857 1.00 94.81 80 GLY A CA 1
ATOM 608 C C . GLY A 1 80 ? -20.703 0.234 7.931 1.00 94.81 80 GLY A C 1
ATOM 609 O O . GLY A 1 80 ? -21.261 1.310 7.686 1.00 94.81 80 GLY A O 1
ATOM 610 N N . GLU A 1 81 ? -20.685 -0.293 9.152 1.00 96.06 81 GLU A N 1
ATOM 611 C CA . GLU A 1 81 ? -21.232 0.320 10.366 1.00 96.06 81 GLU A CA 1
ATOM 612 C C . GLU A 1 81 ? -20.109 0.591 11.393 1.00 96.06 81 GLU A C 1
ATOM 614 O O . GLU A 1 81 ? -19.972 -0.173 12.355 1.00 96.06 81 GLU A O 1
ATOM 619 N N . PRO A 1 82 ? -19.279 1.642 11.216 1.00 95.25 82 PRO A N 1
ATOM 620 C CA . PRO A 1 82 ? -18.113 1.884 12.066 1.00 95.25 82 PRO A CA 1
ATOM 621 C C . PRO A 1 82 ? -18.423 1.806 13.565 1.00 95.25 82 PRO A C 1
ATOM 623 O O . PRO A 1 82 ? -19.414 2.364 14.042 1.00 95.25 82 PRO A O 1
ATOM 626 N N . ASP A 1 83 ? -17.566 1.117 14.325 1.00 95.69 83 ASP A N 1
ATOM 627 C CA . ASP A 1 83 ? -17.777 0.945 15.764 1.00 95.69 83 ASP A CA 1
ATOM 628 C C . ASP A 1 83 ? -17.646 2.298 16.488 1.00 95.69 83 ASP A C 1
ATOM 630 O O . ASP A 1 83 ? -16.553 2.875 16.499 1.00 95.69 83 ASP A O 1
ATOM 634 N N . PRO A 1 84 ? -18.703 2.795 17.159 1.00 95.31 84 PRO A N 1
ATOM 635 C CA . PRO A 1 84 ? -18.660 4.081 17.852 1.00 95.31 84 PRO A CA 1
ATOM 636 C C . PRO A 1 84 ? -17.636 4.119 18.998 1.00 95.31 84 PRO A C 1
ATOM 638 O O . PRO A 1 84 ? -17.304 5.194 19.490 1.00 95.31 84 PRO A O 1
ATOM 641 N N . ALA A 1 85 ? -17.105 2.973 19.445 1.00 97.00 85 ALA A N 1
ATOM 642 C CA . ALA A 1 85 ? -16.035 2.927 20.440 1.00 97.00 85 ALA A CA 1
ATOM 643 C C . ALA A 1 85 ? -14.697 3.526 19.951 1.00 97.00 85 ALA A C 1
ATOM 645 O O . ALA A 1 85 ? -13.823 3.801 20.784 1.00 97.00 85 ALA A O 1
ATOM 646 N N . TRP A 1 86 ? -14.534 3.720 18.637 1.00 95.88 86 TRP A N 1
ATOM 647 C CA . TRP A 1 86 ? -13.361 4.356 18.034 1.00 95.88 86 TRP A CA 1
ATOM 648 C C . TRP A 1 86 ? -13.384 5.885 18.094 1.00 95.88 86 TRP A C 1
ATOM 650 O O . TRP A 1 86 ? -12.333 6.501 17.930 1.00 95.88 86 TRP A O 1
ATOM 660 N N . GLU A 1 87 ? -14.519 6.511 18.416 1.00 97.56 87 GLU A N 1
ATOM 661 C CA . GLU A 1 87 ? -14.590 7.967 18.534 1.00 97.56 87 GLU A CA 1
ATOM 662 C C . GLU A 1 87 ? -13.577 8.492 19.573 1.00 97.56 87 GLU A C 1
ATOM 664 O O . GLU A 1 87 ? -13.533 8.060 20.732 1.00 97.56 87 GLU A O 1
ATOM 669 N N . GLY A 1 88 ? -12.721 9.424 19.143 1.00 97.56 88 GLY A N 1
ATOM 670 C CA . GLY A 1 88 ? -11.658 10.011 19.959 1.00 97.56 88 GLY A CA 1
ATOM 671 C C . GLY A 1 88 ? -10.474 9.079 20.246 1.00 97.56 88 GLY A C 1
ATOM 672 O O . GLY A 1 88 ? -9.645 9.403 21.102 1.00 97.56 88 GLY A O 1
ATOM 673 N N . LYS A 1 89 ? -10.384 7.920 19.585 1.00 98.25 89 LYS A N 1
ATOM 674 C CA . LYS A 1 89 ? -9.190 7.064 19.598 1.00 98.25 89 LYS A CA 1
ATOM 675 C C . LYS A 1 89 ? -8.193 7.521 18.540 1.00 98.25 89 LYS A C 1
ATOM 677 O O . LYS A 1 89 ? -8.579 8.092 17.528 1.00 98.25 89 LYS A O 1
ATOM 682 N N . SER A 1 90 ? -6.918 7.231 18.785 1.00 98.00 90 SER A N 1
ATOM 683 C CA . SER A 1 90 ? -5.849 7.417 17.808 1.00 98.00 90 SER A CA 1
ATOM 684 C C . SER A 1 90 ? -4.996 6.161 17.725 1.00 98.00 90 SER A C 1
ATOM 686 O O . SER A 1 90 ? -4.870 5.450 18.726 1.00 98.00 90 SER A O 1
ATOM 688 N N . PHE A 1 91 ? -4.429 5.915 16.552 1.00 98.19 91 PHE A N 1
ATOM 689 C CA . PHE A 1 91 ? -3.495 4.827 16.274 1.00 98.19 91 PHE A CA 1
ATOM 690 C C . PHE A 1 91 ? -2.395 5.298 15.314 1.00 98.19 91 PHE A C 1
ATOM 692 O O . PHE A 1 91 ? -2.503 6.369 14.714 1.00 98.19 91 PHE A O 1
ATOM 699 N N . THR A 1 92 ? -1.341 4.505 15.162 1.00 98.56 92 THR A N 1
ATOM 700 C CA . THR A 1 92 ? -0.189 4.848 14.322 1.00 98.56 92 THR A CA 1
ATOM 701 C C . THR A 1 92 ? -0.077 3.917 13.122 1.00 98.56 92 THR A C 1
ATOM 703 O O . THR A 1 92 ? -0.129 2.694 13.262 1.00 98.56 92 THR A O 1
ATOM 706 N N . ILE A 1 93 ? 0.148 4.495 11.940 1.00 98.31 93 ILE A N 1
ATOM 707 C CA . ILE A 1 93 ? 0.399 3.763 10.696 1.00 98.31 93 ILE A CA 1
ATOM 708 C C . ILE A 1 93 ? 1.859 3.948 10.280 1.00 98.31 93 ILE A C 1
ATOM 710 O O . ILE A 1 93 ? 2.270 5.062 9.953 1.00 98.31 93 ILE A O 1
ATOM 714 N N . ALA A 1 94 ? 2.633 2.863 10.238 1.00 97.88 94 ALA A N 1
ATOM 715 C CA . ALA A 1 94 ? 3.959 2.859 9.623 1.00 97.88 94 ALA A CA 1
ATOM 716 C C . ALA A 1 94 ? 3.850 2.548 8.127 1.00 97.88 94 ALA A C 1
ATOM 718 O O . ALA A 1 94 ? 3.254 1.545 7.729 1.00 97.88 94 ALA A O 1
ATOM 719 N N . VAL A 1 95 ? 4.447 3.399 7.295 1.00 97.19 95 VAL A N 1
ATOM 720 C CA . VAL A 1 95 ? 4.371 3.301 5.833 1.00 97.19 95 VAL A CA 1
ATOM 721 C C . VAL A 1 95 ? 5.684 3.730 5.187 1.00 97.19 95 VAL A C 1
ATOM 723 O O . VAL A 1 95 ? 6.451 4.515 5.745 1.00 97.19 95 VAL A O 1
ATOM 726 N N . PHE A 1 96 ? 5.955 3.229 3.984 1.00 95.25 96 PHE A N 1
ATOM 727 C CA . PHE A 1 96 ? 7.055 3.731 3.166 1.00 95.25 96 PHE A CA 1
ATOM 728 C C . PHE A 1 96 ? 6.928 5.246 2.908 1.00 95.25 96 PHE A C 1
ATOM 730 O O . PHE A 1 96 ? 5.876 5.734 2.500 1.00 95.25 96 PHE A O 1
ATOM 737 N N . SER A 1 97 ? 8.035 5.965 3.102 1.00 96.44 97 SER A N 1
ATOM 738 C CA . SER A 1 97 ? 8.151 7.403 2.878 1.00 96.44 97 SER A CA 1
ATOM 739 C C . SER A 1 97 ? 8.105 7.771 1.393 1.00 96.44 97 SER A C 1
ATOM 741 O O . SER A 1 97 ? 9.123 7.713 0.702 1.00 96.44 97 SER A O 1
ATOM 743 N N . ALA A 1 98 ? 6.945 8.226 0.927 1.00 93.94 98 ALA A N 1
ATOM 744 C CA . ALA A 1 98 ? 6.716 8.729 -0.430 1.00 93.94 98 ALA A CA 1
ATOM 745 C C . ALA A 1 98 ? 6.114 10.154 -0.466 1.00 93.94 98 ALA A C 1
ATOM 747 O O . ALA A 1 98 ? 5.922 10.710 -1.549 1.00 93.94 98 ALA A O 1
ATOM 748 N N . GLY A 1 99 ? 5.858 10.761 0.696 1.00 93.94 99 GLY A N 1
ATOM 749 C CA . GLY A 1 99 ? 5.250 12.077 0.874 1.00 93.94 99 GLY A CA 1
ATOM 750 C C . GLY A 1 99 ? 3.723 12.090 0.740 1.00 93.94 99 GLY A C 1
ATOM 751 O O . GLY A 1 99 ? 3.094 11.134 0.291 1.00 93.94 99 GLY A O 1
ATOM 752 N N . GLN A 1 100 ? 3.111 13.239 1.040 1.00 93.31 100 GLN A N 1
ATOM 753 C CA . GLN A 1 100 ? 1.647 13.432 1.048 1.00 93.31 100 GLN A CA 1
ATOM 754 C C . GLN A 1 100 ? 0.945 13.184 -0.298 1.00 93.31 100 GLN A C 1
ATOM 756 O O . GLN A 1 100 ? -0.266 12.981 -0.351 1.00 93.31 100 GLN A O 1
ATOM 761 N N . ARG A 1 101 ? 1.697 13.211 -1.402 1.00 92.44 101 ARG A N 1
ATOM 762 C CA . ARG A 1 101 ? 1.226 12.898 -2.763 1.00 92.44 101 ARG A CA 1
ATOM 763 C C . ARG A 1 101 ? 1.905 11.648 -3.336 1.00 92.44 101 ARG A C 1
ATOM 765 O O . ARG A 1 101 ? 1.825 11.400 -4.536 1.00 92.44 101 ARG A O 1
ATOM 772 N N . GLY A 1 102 ? 2.607 10.894 -2.495 1.00 93.31 102 GLY A N 1
ATOM 773 C CA . GLY A 1 102 ? 3.300 9.670 -2.863 1.00 93.31 102 GLY A CA 1
ATOM 774 C C . GLY A 1 102 ? 2.341 8.534 -3.190 1.00 93.31 102 GLY A C 1
ATOM 775 O O . GLY A 1 102 ? 1.217 8.500 -2.698 1.00 93.31 102 GLY A O 1
ATOM 776 N N . ALA A 1 103 ? 2.799 7.573 -3.991 1.00 90.56 103 ALA A N 1
ATOM 777 C CA . ALA A 1 103 ? 1.960 6.463 -4.444 1.00 90.56 103 ALA A CA 1
ATOM 778 C C . ALA A 1 103 ? 1.457 5.566 -3.297 1.00 90.56 103 ALA A C 1
ATOM 780 O O . ALA A 1 103 ? 0.352 5.043 -3.389 1.00 90.56 103 ALA A O 1
ATOM 781 N N . ILE A 1 104 ? 2.249 5.414 -2.225 1.00 93.00 104 ILE A N 1
ATOM 782 C CA . ILE A 1 104 ? 1.932 4.523 -1.096 1.00 93.00 104 ILE A CA 1
ATOM 783 C C . ILE A 1 104 ? 1.412 5.300 0.118 1.00 93.00 104 ILE A C 1
ATOM 785 O O . ILE A 1 104 ? 0.328 5.011 0.612 1.00 93.00 104 ILE A O 1
ATOM 789 N N . SER A 1 105 ? 2.156 6.299 0.604 1.00 95.56 105 SER A N 1
ATOM 790 C CA . SER A 1 105 ? 1.750 7.076 1.784 1.00 95.56 105 SER A CA 1
ATOM 791 C C . SER A 1 105 ? 0.709 8.155 1.475 1.00 95.56 105 SER A C 1
ATOM 793 O O . SER A 1 105 ? -0.103 8.476 2.339 1.00 95.56 105 SER A O 1
ATOM 795 N N . GLY A 1 106 ? 0.658 8.682 0.247 1.00 95.75 106 GLY A N 1
ATOM 796 C CA . GLY A 1 106 ? -0.250 9.766 -0.140 1.00 95.75 106 GLY A CA 1
ATOM 797 C C . GLY A 1 106 ? -1.739 9.481 0.098 1.00 95.75 106 GLY A C 1
ATOM 798 O O . GLY A 1 106 ? -2.416 10.337 0.675 1.00 95.75 106 GLY A O 1
ATOM 799 N N . PRO A 1 107 ? -2.270 8.290 -0.248 1.00 95.50 107 PRO A N 1
ATOM 800 C CA . PRO A 1 107 ? -3.647 7.916 0.070 1.00 95.50 107 PRO A CA 1
ATOM 801 C C . PRO A 1 107 ? -4.012 8.063 1.554 1.00 95.50 107 PRO A C 1
ATOM 803 O O . PRO A 1 107 ? -5.123 8.497 1.856 1.00 95.50 107 PRO A O 1
ATOM 806 N N . LEU A 1 108 ? -3.083 7.789 2.480 1.00 97.06 108 LEU A N 1
ATOM 807 C CA . LEU A 1 108 ? -3.324 7.961 3.917 1.00 97.06 108 LEU A CA 1
ATOM 808 C C . LEU A 1 108 ? -3.517 9.428 4.309 1.00 97.06 108 LEU A C 1
ATOM 810 O O . LEU A 1 108 ? -4.221 9.702 5.275 1.00 97.06 108 LEU A O 1
ATOM 814 N N . TYR A 1 109 ? -2.906 10.380 3.606 1.00 97.06 109 TYR A N 1
ATOM 815 C CA . TYR A 1 109 ? -3.161 11.806 3.828 1.00 97.06 109 TYR A CA 1
ATOM 816 C C . TYR A 1 109 ? -4.456 12.238 3.148 1.00 97.06 109 TYR A C 1
ATOM 818 O O . TYR A 1 109 ? -5.273 12.933 3.749 1.00 97.06 109 TYR A O 1
ATOM 826 N N . PHE A 1 110 ? -4.653 11.797 1.905 1.00 97.12 110 PHE A N 1
ATOM 827 C CA . PHE A 1 110 ? -5.778 12.203 1.073 1.00 97.12 110 PHE A CA 1
ATOM 828 C C . PHE A 1 110 ? -7.132 11.778 1.656 1.00 97.12 110 PHE A C 1
ATOM 830 O O . PHE A 1 110 ? -8.060 12.583 1.704 1.00 97.12 110 PHE A O 1
ATOM 837 N N . TRP A 1 111 ? -7.236 10.539 2.143 1.00 96.88 111 TRP A N 1
ATOM 838 C CA . TRP A 1 111 ? -8.484 9.969 2.660 1.00 96.88 111 TRP A CA 1
ATOM 839 C C . TRP A 1 111 ? -8.709 10.189 4.160 1.00 96.88 111 TRP A C 1
ATOM 841 O O . TRP A 1 111 ? -9.811 9.926 4.645 1.00 96.88 111 TRP A O 1
ATOM 851 N N . ARG A 1 112 ? -7.718 10.722 4.891 1.00 97.56 112 ARG A N 1
ATOM 852 C CA . ARG A 1 112 ? -7.811 10.956 6.343 1.00 97.56 112 ARG A CA 1
ATOM 853 C C . ARG A 1 112 ? -9.080 11.692 6.768 1.00 97.56 112 ARG A C 1
ATOM 855 O O . ARG A 1 112 ? -9.754 11.181 7.657 1.00 97.56 112 ARG A O 1
ATOM 862 N N . PRO A 1 113 ? -9.467 12.824 6.144 1.00 96.81 113 PRO A N 1
ATOM 863 C CA . PRO A 1 113 ? -10.642 13.566 6.598 1.00 96.81 113 PRO A CA 1
ATOM 864 C C . PRO A 1 113 ? -11.922 12.729 6.536 1.00 96.81 113 PRO A C 1
ATOM 866 O O . PRO A 1 113 ? -12.782 12.849 7.400 1.00 96.81 113 PRO A O 1
ATOM 869 N N . LYS A 1 114 ? -12.034 11.845 5.536 1.00 96.50 114 LYS A N 1
ATOM 870 C CA . LYS A 1 114 ? -13.185 10.957 5.359 1.00 96.50 114 LYS A CA 1
ATOM 871 C C . LYS A 1 114 ? -13.176 9.776 6.315 1.00 96.50 114 LYS A C 1
ATOM 873 O O . LYS A 1 114 ? -14.228 9.403 6.822 1.00 96.50 114 LYS A O 1
ATOM 878 N N . PHE A 1 115 ? -12.002 9.233 6.616 1.00 96.81 115 PHE A N 1
ATOM 879 C CA . PHE A 1 115 ? -11.865 8.245 7.680 1.00 96.81 115 PHE A CA 1
ATOM 880 C C . PHE A 1 115 ? -12.268 8.827 9.046 1.00 96.81 115 PHE A C 1
ATOM 882 O O . PHE A 1 115 ? -13.059 8.218 9.768 1.00 96.81 115 PHE A O 1
ATOM 889 N N . GLU A 1 116 ? -11.765 10.018 9.381 1.00 97.25 116 GLU A N 1
ATOM 890 C CA . GLU A 1 116 ? -12.080 10.716 10.633 1.00 97.25 116 GLU A CA 1
ATOM 891 C C . GLU A 1 116 ? -13.571 11.079 10.716 1.00 97.25 116 GLU A C 1
ATOM 893 O O . GLU A 1 116 ? -14.190 10.888 11.761 1.00 97.25 116 GLU A O 1
ATOM 898 N N . GLU A 1 117 ? -14.174 11.536 9.611 1.00 95.50 117 GLU A N 1
ATOM 899 C CA . GLU A 1 117 ? -15.613 11.820 9.511 1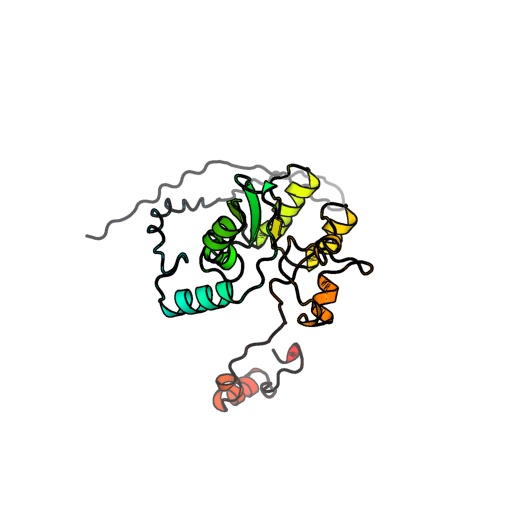.00 95.50 117 GLU A CA 1
ATOM 900 C C . GLU A 1 117 ? -16.472 10.575 9.792 1.00 95.50 117 GLU A C 1
ATOM 902 O O . GLU A 1 117 ? -17.465 10.669 10.513 1.00 95.50 117 GLU A O 1
ATOM 907 N N . LEU A 1 118 ? -16.092 9.413 9.249 1.00 95.81 118 LEU A N 1
ATOM 908 C CA . LEU A 1 118 ? -16.851 8.167 9.399 1.00 95.81 118 LEU A CA 1
ATOM 909 C C . LEU A 1 118 ? -16.707 7.522 10.776 1.00 95.81 118 LEU A C 1
ATOM 911 O O . LEU A 1 118 ? -17.666 6.957 11.297 1.00 95.81 118 LEU A O 1
ATOM 915 N N . THR A 1 119 ? -15.499 7.541 11.334 1.00 96.94 119 THR A N 1
ATOM 916 C CA . THR A 1 119 ? -15.154 6.714 12.502 1.00 96.94 119 THR A CA 1
ATOM 917 C C . THR A 1 119 ? -15.020 7.520 13.790 1.00 96.94 119 THR A C 1
ATOM 919 O O . THR A 1 119 ? -15.106 6.959 14.882 1.00 96.94 119 THR A O 1
ATOM 922 N N . GLY A 1 120 ? -14.757 8.825 13.683 1.00 97.38 120 GLY A N 1
ATOM 923 C CA . GLY A 1 120 ? -14.348 9.669 14.802 1.00 97.38 120 GLY A CA 1
ATOM 924 C C . GLY A 1 120 ? -12.962 9.336 15.372 1.00 97.38 120 GLY A C 1
ATOM 925 O O . GLY A 1 120 ? -12.552 9.979 16.341 1.00 97.38 120 GLY A O 1
ATOM 926 N N . ALA A 1 121 ? -12.248 8.350 14.819 1.00 98.19 121 ALA A N 1
ATOM 927 C CA . ALA A 1 121 ? -10.862 8.056 15.161 1.00 98.19 121 ALA A CA 1
ATOM 928 C C . ALA A 1 121 ? -9.903 8.865 14.294 1.00 98.19 121 ALA A C 1
ATOM 930 O O . ALA A 1 121 ? -10.191 9.151 13.136 1.00 98.19 121 ALA A O 1
ATOM 931 N N . THR A 1 122 ? -8.733 9.162 14.845 1.00 98.44 122 THR A N 1
ATOM 932 C CA . THR A 1 122 ? -7.611 9.791 14.143 1.00 98.44 122 THR A CA 1
ATOM 933 C C . THR A 1 122 ? -6.466 8.802 13.968 1.00 98.44 122 THR A C 1
ATOM 935 O O . THR A 1 122 ? -6.451 7.735 14.583 1.00 98.44 122 THR A O 1
ATOM 938 N N . TYR A 1 123 ? -5.474 9.162 13.160 1.00 98.44 123 TYR A N 1
ATOM 939 C CA . TYR A 1 123 ? -4.220 8.422 13.117 1.00 98.44 123 TYR A CA 1
ATOM 940 C C . TYR A 1 123 ? -3.022 9.297 12.770 1.00 98.44 123 TYR A C 1
ATOM 942 O O . TYR A 1 123 ? -3.129 10.283 12.033 1.00 98.44 123 TYR A O 1
ATOM 950 N N . ASP A 1 124 ? -1.865 8.872 13.267 1.00 98.12 124 ASP A N 1
ATOM 951 C CA . ASP A 1 124 ? -0.568 9.423 12.905 1.00 98.12 124 ASP A CA 1
ATOM 952 C C . ASP A 1 124 ? 0.072 8.580 11.796 1.00 98.12 124 ASP A C 1
ATOM 954 O O . ASP A 1 124 ? 0.019 7.350 11.810 1.00 98.12 124 ASP A O 1
ATOM 958 N N . ILE A 1 125 ? 0.680 9.251 10.816 1.00 98.25 125 ILE A N 1
ATOM 959 C CA . ILE A 1 125 ? 1.406 8.596 9.722 1.00 98.25 125 ILE A CA 1
ATOM 960 C C . ILE A 1 125 ? 2.897 8.713 10.012 1.00 98.25 125 ILE A C 1
ATOM 962 O O . ILE A 1 125 ? 3.438 9.818 10.076 1.00 98.25 125 ILE A O 1
ATOM 966 N N . VAL A 1 126 ? 3.558 7.568 10.147 1.00 98.12 126 VAL A N 1
ATOM 967 C CA . VAL A 1 126 ? 5.007 7.463 10.291 1.00 98.12 126 VAL A CA 1
ATOM 968 C C . VAL A 1 126 ? 5.580 7.014 8.956 1.00 98.12 126 VAL A C 1
ATOM 970 O O . VAL A 1 126 ? 5.564 5.834 8.606 1.00 98.12 126 VAL A O 1
ATOM 973 N N . GLU A 1 127 ? 6.079 7.985 8.196 1.00 97.81 127 GLU A N 1
ATOM 974 C CA . GLU A 1 127 ? 6.789 7.736 6.946 1.00 97.81 127 GLU A CA 1
ATOM 975 C C . GLU A 1 127 ? 8.227 7.278 7.227 1.00 97.81 127 GLU A C 1
ATOM 977 O O . GLU A 1 127 ? 9.006 7.968 7.888 1.00 97.81 127 GLU A O 1
ATOM 982 N N . ILE A 1 128 ? 8.594 6.105 6.709 1.00 97.75 128 ILE A N 1
ATOM 983 C CA . ILE A 1 128 ? 9.907 5.489 6.917 1.00 97.75 128 ILE A CA 1
ATOM 984 C C . ILE A 1 128 ? 10.621 5.314 5.568 1.00 97.75 128 ILE A C 1
ATOM 986 O O . ILE A 1 128 ? 10.047 4.722 4.647 1.00 97.75 128 ILE A O 1
ATOM 990 N N . PRO A 1 129 ? 11.876 5.783 5.408 1.00 96.75 129 PRO A N 1
ATOM 991 C CA . PRO A 1 129 ? 12.653 5.540 4.195 1.00 96.75 129 PRO A CA 1
ATOM 992 C C . PRO A 1 129 ? 12.737 4.048 3.861 1.00 96.75 129 PRO A C 1
ATOM 994 O O . PRO A 1 129 ? 12.961 3.226 4.746 1.00 96.75 129 PRO A O 1
ATOM 997 N N . PHE A 1 130 ? 12.614 3.685 2.579 1.00 93.62 130 PHE A N 1
ATOM 998 C CA . PHE A 1 130 ? 12.530 2.276 2.159 1.00 93.62 130 PHE A CA 1
ATOM 999 C C . PHE A 1 130 ? 13.680 1.410 2.690 1.00 93.62 130 PHE A C 1
ATOM 1001 O O . PHE A 1 130 ? 13.456 0.297 3.155 1.00 93.62 130 PHE A O 1
ATOM 1008 N N . ALA A 1 131 ? 14.905 1.947 2.668 1.00 95.81 131 ALA A N 1
ATOM 1009 C CA . ALA A 1 131 ? 16.101 1.252 3.142 1.00 95.81 131 ALA A CA 1
ATOM 1010 C C . ALA A 1 131 ? 16.047 0.893 4.640 1.00 95.81 131 ALA A C 1
ATOM 1012 O O . ALA A 1 131 ? 16.682 -0.069 5.059 1.00 95.81 131 ALA A O 1
ATOM 1013 N N . GLU A 1 132 ? 15.277 1.643 5.429 1.00 96.69 132 GLU A N 1
ATOM 1014 C CA . GLU A 1 132 ? 15.137 1.476 6.879 1.00 96.69 132 GLU A CA 1
ATOM 1015 C C . GLU A 1 132 ? 13.816 0.800 7.272 1.00 96.69 132 GLU A C 1
ATOM 1017 O O . GLU A 1 132 ? 13.679 0.339 8.405 1.00 96.69 132 GLU A O 1
ATOM 1022 N N . LEU A 1 133 ? 12.842 0.734 6.352 1.00 95.38 133 LEU A N 1
ATOM 1023 C CA . LEU A 1 133 ? 11.465 0.304 6.614 1.00 95.38 133 LEU A CA 1
ATOM 1024 C C . LEU A 1 133 ? 11.413 -1.043 7.334 1.00 95.38 133 LEU A C 1
ATOM 1026 O O . LEU A 1 133 ? 10.795 -1.167 8.391 1.00 95.38 133 LEU A O 1
ATOM 1030 N N . ARG A 1 134 ? 12.110 -2.046 6.787 1.00 94.88 134 ARG A N 1
ATOM 1031 C CA . ARG A 1 134 ? 12.154 -3.380 7.389 1.00 94.88 134 ARG A CA 1
ATOM 1032 C C . ARG A 1 134 ? 12.809 -3.351 8.767 1.00 94.88 134 ARG A C 1
ATOM 1034 O O . ARG A 1 134 ? 12.268 -3.934 9.694 1.00 94.88 134 ARG A O 1
ATOM 1041 N N . GLU A 1 135 ? 13.964 -2.706 8.907 1.00 96.19 135 GLU A N 1
ATOM 1042 C CA . GLU A 1 135 ? 14.725 -2.707 10.163 1.00 96.19 135 GLU A CA 1
ATOM 1043 C C . GLU A 1 135 ? 13.941 -2.053 11.306 1.00 96.19 135 GLU A C 1
ATOM 1045 O O . GLU A 1 135 ? 13.869 -2.620 12.397 1.00 96.19 135 GLU A O 1
ATOM 1050 N N . LYS A 1 136 ? 13.297 -0.909 11.049 1.00 97.12 136 LYS A N 1
ATOM 1051 C CA . LYS A 1 136 ? 12.502 -0.190 12.053 1.00 97.12 136 LYS A CA 1
ATOM 1052 C C . LYS A 1 136 ? 11.267 -0.971 12.489 1.00 97.12 136 LYS A C 1
ATOM 1054 O O . LYS A 1 136 ? 11.090 -1.177 13.687 1.00 97.12 136 LYS A O 1
ATOM 1059 N N . ILE A 1 137 ? 10.476 -1.482 11.540 1.00 96.94 137 ILE A N 1
ATOM 1060 C CA . ILE A 1 137 ? 9.290 -2.294 11.860 1.00 96.94 137 ILE A CA 1
ATOM 1061 C C . ILE A 1 137 ? 9.693 -3.561 12.626 1.00 96.94 137 ILE A C 1
ATOM 1063 O O . ILE A 1 137 ? 9.087 -3.892 13.639 1.00 96.94 137 ILE A O 1
ATOM 1067 N N . PHE A 1 138 ? 10.739 -4.268 12.187 1.00 96.44 138 PHE A N 1
ATOM 1068 C CA . PHE A 1 138 ? 11.196 -5.471 12.893 1.00 96.44 138 PHE A CA 1
ATOM 1069 C C . PHE A 1 138 ? 11.694 -5.159 14.296 1.00 96.44 138 PHE A C 1
ATOM 1071 O O . PHE A 1 138 ? 11.470 -5.959 15.198 1.00 96.44 138 PHE A O 1
ATOM 1078 N N . THR A 1 139 ? 12.379 -4.032 14.479 1.00 97.31 139 THR A N 1
ATOM 1079 C CA . THR A 1 139 ? 12.858 -3.625 15.799 1.00 97.31 139 THR A CA 1
ATOM 1080 C C . THR A 1 139 ? 11.682 -3.382 16.734 1.00 97.31 139 THR A C 1
ATOM 1082 O O . THR A 1 139 ? 11.675 -3.973 17.808 1.00 97.31 139 THR A O 1
ATOM 1085 N N . ASP A 1 140 ? 10.677 -2.609 16.311 1.00 97.69 140 ASP A N 1
ATOM 1086 C CA . ASP A 1 140 ? 9.473 -2.332 17.107 1.00 97.69 140 ASP A CA 1
ATOM 1087 C C . ASP A 1 140 ? 8.749 -3.617 17.542 1.00 97.69 140 ASP A C 1
ATOM 1089 O O . ASP A 1 140 ? 8.495 -3.827 18.733 1.00 97.69 140 ASP A O 1
ATOM 1093 N N . LEU A 1 141 ? 8.504 -4.523 16.589 1.00 96.25 141 LEU A N 1
ATOM 1094 C CA . LEU A 1 141 ? 7.838 -5.800 16.851 1.00 96.25 141 LEU A CA 1
ATOM 1095 C C . LEU A 1 141 ? 8.679 -6.724 17.749 1.00 96.25 141 LEU A C 1
ATOM 1097 O O . LEU A 1 141 ? 8.153 -7.347 18.671 1.00 96.25 141 LEU A O 1
ATOM 1101 N N . LEU A 1 142 ? 9.995 -6.795 17.523 1.00 96.12 142 LEU A N 1
ATOM 1102 C CA . LEU A 1 142 ? 10.904 -7.645 18.295 1.00 96.12 142 LEU A CA 1
ATOM 1103 C C . LEU A 1 142 ? 11.062 -7.167 19.740 1.00 96.12 142 LEU A C 1
ATOM 1105 O O . LEU A 1 142 ? 11.144 -7.991 20.654 1.00 96.12 142 LEU A O 1
ATOM 1109 N N . THR A 1 143 ? 11.148 -5.854 19.958 1.00 97.19 143 THR A N 1
ATOM 1110 C CA . THR A 1 143 ? 11.261 -5.283 21.305 1.00 97.19 143 THR A CA 1
ATOM 1111 C C . THR A 1 143 ? 9.911 -5.189 22.007 1.00 97.19 143 THR A C 1
ATOM 1113 O O . THR A 1 143 ? 9.886 -5.054 23.232 1.00 97.19 143 THR A O 1
ATOM 1116 N N . GLY A 1 144 ? 8.808 -5.279 21.258 1.00 95.31 144 GLY A N 1
ATOM 1117 C CA . GLY A 1 144 ? 7.453 -5.097 21.767 1.00 95.31 144 GLY A CA 1
ATOM 1118 C C . GLY A 1 144 ? 7.212 -3.667 22.244 1.00 95.31 144 GLY A C 1
ATOM 1119 O O . GLY A 1 144 ? 6.527 -3.474 23.249 1.00 95.31 144 GLY A O 1
ATOM 1120 N N . THR A 1 145 ? 7.826 -2.679 21.582 1.00 96.06 145 THR A N 1
ATOM 1121 C CA . THR A 1 145 ? 7.652 -1.266 21.952 1.00 96.06 145 THR A CA 1
ATOM 1122 C C . THR A 1 145 ? 6.227 -0.810 21.641 1.00 96.06 145 THR A C 1
ATOM 1124 O O . THR A 1 145 ? 5.630 -0.116 22.465 1.00 96.06 145 THR A O 1
ATOM 1127 N N . GLY A 1 1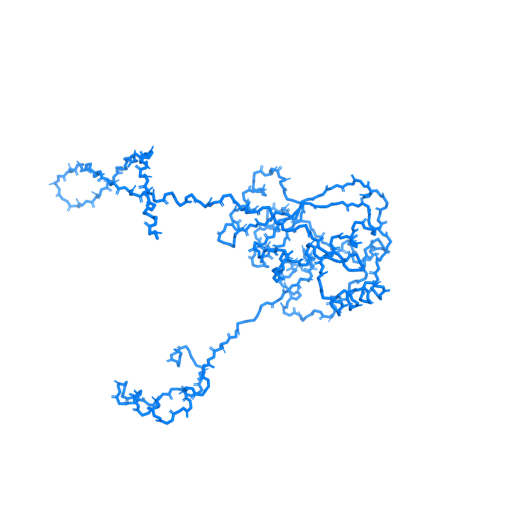46 ? 5.666 -1.270 20.516 1.00 93.44 146 GLY A N 1
ATOM 1128 C CA . GLY A 1 146 ? 4.302 -0.956 20.101 1.00 93.44 146 GLY A CA 1
ATOM 1129 C C . GLY A 1 146 ? 4.182 0.475 19.587 1.00 93.44 146 GLY A C 1
ATOM 1130 O O . GLY A 1 146 ? 3.228 1.169 19.927 1.00 93.44 146 GLY A O 1
ATOM 1131 N N . GLU A 1 147 ? 5.178 0.943 18.832 1.00 96.44 147 GLU A N 1
ATOM 1132 C CA . GLU A 1 147 ? 5.131 2.248 18.170 1.00 96.44 147 GLU A CA 1
ATOM 1133 C C . GLU A 1 147 ? 4.105 2.276 17.031 1.00 96.44 147 GLU A C 1
ATOM 1135 O O . GLU A 1 147 ? 3.558 3.343 16.740 1.00 96.44 147 GLU A O 1
ATOM 1140 N N . TYR A 1 148 ? 3.846 1.130 16.388 1.00 97.44 148 TYR A N 1
ATOM 1141 C CA . TYR A 1 148 ? 2.997 1.035 15.200 1.00 97.44 148 TYR A CA 1
ATOM 1142 C C . TYR A 1 148 ? 1.830 0.065 15.415 1.00 97.44 148 TYR A C 1
ATOM 1144 O O . TYR A 1 148 ? 2.028 -1.087 15.798 1.00 97.44 148 TYR A O 1
ATOM 1152 N N . ASP A 1 149 ? 0.612 0.512 15.106 1.00 96.88 149 ASP A N 1
ATOM 1153 C CA . ASP A 1 149 ? -0.603 -0.309 15.190 1.00 96.88 149 ASP A CA 1
ATOM 1154 C C . ASP A 1 149 ? -0.961 -0.939 13.835 1.00 96.88 149 ASP A C 1
ATOM 1156 O O . ASP A 1 149 ? -1.491 -2.048 13.770 1.00 96.88 149 ASP A O 1
ATOM 1160 N N . VAL A 1 150 ? -0.670 -0.226 12.741 1.00 96.19 150 VAL A N 1
ATOM 1161 C CA . VAL A 1 150 ? -0.927 -0.656 11.361 1.00 96.19 150 VAL A CA 1
ATOM 1162 C C . VAL A 1 150 ? 0.356 -0.553 10.547 1.00 96.19 150 VAL A C 1
ATOM 1164 O O . VAL A 1 150 ? 1.074 0.446 10.605 1.00 96.19 150 VAL A O 1
ATOM 1167 N N . LEU A 1 151 ? 0.628 -1.584 9.749 1.00 95.44 151 LEU A N 1
ATOM 1168 C CA . LEU A 1 151 ? 1.805 -1.666 8.893 1.00 95.44 151 LEU A CA 1
ATOM 1169 C C . LEU A 1 151 ? 1.366 -1.696 7.428 1.00 95.44 151 LEU A C 1
ATOM 1171 O O . LEU A 1 151 ? 0.652 -2.607 7.013 1.00 95.44 151 LEU A O 1
ATOM 1175 N N . ILE A 1 152 ? 1.825 -0.726 6.637 1.00 94.81 152 ILE A N 1
ATOM 1176 C CA . ILE A 1 152 ? 1.797 -0.799 5.173 1.00 94.81 152 ILE A CA 1
ATOM 1177 C C . ILE A 1 152 ? 3.210 -1.137 4.714 1.00 94.81 152 ILE A C 1
ATOM 1179 O O . ILE A 1 152 ? 4.106 -0.290 4.691 1.00 94.81 152 ILE A O 1
ATOM 1183 N N . ASN A 1 153 ? 3.421 -2.409 4.391 1.00 89.19 153 ASN A N 1
ATOM 1184 C CA . ASN A 1 153 ? 4.738 -2.966 4.126 1.00 89.19 153 ASN A CA 1
ATOM 1185 C C . ASN A 1 153 ? 4.715 -3.966 2.965 1.00 89.19 153 ASN A C 1
ATOM 1187 O O . ASN A 1 153 ? 3.667 -4.386 2.481 1.00 89.19 153 ASN A O 1
ATOM 1191 N N . CYS A 1 154 ? 5.904 -4.392 2.547 1.00 89.56 154 CYS A N 1
ATOM 1192 C CA . CYS A 1 154 ? 6.045 -5.374 1.485 1.00 89.56 154 CYS A CA 1
ATOM 1193 C C . CYS A 1 154 ? 5.593 -6.770 1.950 1.00 89.56 154 CYS A C 1
ATOM 1195 O O . CYS A 1 154 ? 5.994 -7.252 3.016 1.00 89.56 154 CYS A O 1
ATOM 1197 N N . SER A 1 155 ? 4.813 -7.457 1.112 1.00 88.12 155 SER A N 1
ATOM 1198 C CA . SER A 1 155 ? 4.259 -8.789 1.405 1.00 88.12 155 SER A CA 1
ATOM 1199 C C . SER A 1 155 ? 5.328 -9.845 1.709 1.00 88.12 155 SER A C 1
ATOM 1201 O O . SER A 1 155 ? 5.100 -10.761 2.496 1.00 88.12 155 SER A O 1
ATOM 1203 N N . ASN A 1 156 ? 6.545 -9.692 1.178 1.00 87.56 156 ASN A N 1
ATOM 1204 C CA . ASN A 1 156 ? 7.661 -10.594 1.459 1.00 87.56 156 ASN A CA 1
ATOM 1205 C C . ASN A 1 156 ? 8.159 -10.552 2.917 1.00 87.56 156 ASN A C 1
ATOM 1207 O O . ASN A 1 156 ? 8.997 -11.376 3.275 1.00 87.56 156 ASN A O 1
ATOM 1211 N N . TYR A 1 157 ? 7.672 -9.636 3.763 1.00 90.12 157 TYR A N 1
ATOM 1212 C CA . TYR A 1 157 ? 8.001 -9.615 5.195 1.00 90.12 157 TYR A CA 1
ATOM 1213 C C . TYR A 1 157 ? 7.035 -10.459 6.046 1.00 90.12 157 TYR A C 1
ATOM 1215 O O . TYR A 1 157 ? 7.368 -10.799 7.178 1.00 90.12 157 TYR A O 1
ATOM 1223 N N . TYR A 1 158 ? 5.862 -10.835 5.515 1.00 87.75 158 TYR A N 1
ATOM 1224 C CA . TYR A 1 158 ? 4.785 -11.477 6.288 1.00 87.75 158 TYR A CA 1
ATOM 1225 C C . TYR A 1 158 ? 5.225 -12.776 6.963 1.00 87.75 158 TYR A C 1
ATOM 1227 O O . TYR A 1 158 ? 4.832 -13.042 8.096 1.00 87.75 158 TYR A O 1
ATOM 1235 N N . GLY A 1 159 ? 6.067 -13.571 6.296 1.00 89.38 159 GLY A N 1
ATOM 1236 C CA . GLY A 1 159 ? 6.540 -14.844 6.840 1.00 89.38 159 GLY A CA 1
ATOM 1237 C C . GLY A 1 159 ? 7.241 -14.694 8.193 1.00 89.38 159 GLY A C 1
ATOM 1238 O O . GLY A 1 159 ? 6.998 -15.494 9.094 1.00 89.38 159 GLY A O 1
ATOM 1239 N N . ASP A 1 160 ? 8.050 -13.645 8.360 1.00 92.25 160 ASP A N 1
ATOM 1240 C CA . ASP A 1 160 ? 8.726 -13.358 9.627 1.00 92.25 160 ASP A CA 1
ATOM 1241 C C . ASP A 1 160 ? 7.718 -12.924 10.708 1.00 92.25 160 ASP A C 1
ATOM 1243 O O . ASP A 1 160 ? 7.798 -13.385 11.845 1.00 92.25 160 ASP A O 1
ATOM 1247 N N . TYR A 1 161 ? 6.743 -12.076 10.364 1.00 93.38 161 TYR A N 1
ATOM 1248 C CA . TYR A 1 161 ? 5.752 -11.567 11.322 1.00 93.38 161 TYR A CA 1
ATOM 1249 C C . TYR A 1 161 ? 4.825 -12.664 11.837 1.00 93.38 161 TYR A C 1
ATOM 1251 O O . TYR A 1 161 ? 4.565 -12.751 13.035 1.00 93.38 161 TYR A O 1
ATOM 1259 N N . ILE A 1 162 ? 4.357 -13.520 10.929 1.00 93.50 162 ILE A N 1
ATOM 1260 C CA . ILE A 1 162 ? 3.448 -14.623 11.240 1.00 93.50 162 ILE A CA 1
ATOM 1261 C C . ILE A 1 162 ? 4.164 -15.670 12.093 1.00 93.50 162 ILE A C 1
ATOM 1263 O O . ILE A 1 162 ? 3.599 -16.154 13.067 1.00 93.50 162 ILE A O 1
ATOM 1267 N N . LEU A 1 163 ? 5.420 -16.003 11.768 1.00 94.00 163 LEU A N 1
ATOM 1268 C CA . LEU A 1 163 ? 6.197 -16.984 12.532 1.00 94.00 163 LEU A CA 1
ATOM 1269 C C . LEU A 1 163 ? 6.431 -16.558 13.990 1.00 94.00 163 LEU A C 1
ATOM 1271 O O . LEU A 1 163 ? 6.585 -17.422 14.852 1.00 94.00 163 LEU A O 1
ATOM 1275 N N . ASN A 1 164 ? 6.482 -15.251 14.254 1.00 95.38 164 ASN A N 1
ATOM 1276 C CA . ASN A 1 164 ? 6.730 -14.690 15.582 1.00 95.38 164 ASN A CA 1
ATOM 1277 C C . ASN A 1 164 ? 5.454 -14.206 16.295 1.00 95.38 164 ASN A C 1
ATOM 1279 O O . ASN A 1 164 ? 5.563 -13.566 17.339 1.00 95.38 164 ASN A O 1
ATOM 1283 N N . ASP A 1 165 ? 4.265 -14.504 15.758 1.00 94.25 165 ASP A N 1
ATOM 1284 C CA . ASP A 1 165 ? 2.970 -14.077 16.312 1.00 94.25 165 ASP A CA 1
ATOM 1285 C C . ASP A 1 165 ? 2.853 -12.545 16.498 1.00 94.25 165 ASP A C 1
ATOM 1287 O O . ASP A 1 165 ? 2.217 -12.060 17.434 1.00 94.25 165 ASP A O 1
ATOM 1291 N N . TRP A 1 166 ? 3.480 -11.762 15.613 1.00 95.38 166 TRP A N 1
ATOM 1292 C CA . TRP A 1 166 ? 3.505 -10.293 15.697 1.00 95.38 166 TRP A CA 1
ATOM 1293 C C . TRP A 1 166 ? 2.327 -9.603 15.009 1.00 95.38 166 TRP A C 1
ATOM 1295 O O . TRP A 1 166 ? 2.032 -8.450 15.308 1.00 95.38 166 TRP A O 1
ATOM 1305 N N . VAL A 1 167 ? 1.653 -10.294 14.091 1.00 94.25 167 VAL A N 1
ATOM 1306 C CA . VAL A 1 167 ? 0.483 -9.785 13.364 1.00 94.25 167 VAL A CA 1
ATOM 1307 C C . VAL A 1 167 ? -0.727 -10.668 13.620 1.00 94.25 167 VAL A C 1
ATOM 1309 O O . VAL A 1 167 ? -0.610 -11.879 13.817 1.00 94.25 167 VAL A O 1
ATOM 1312 N N . VAL A 1 168 ? -1.907 -10.057 13.602 1.00 94.69 168 VAL A N 1
ATOM 1313 C CA . VAL A 1 168 ? -3.172 -10.759 13.820 1.00 94.69 168 VAL A CA 1
ATOM 1314 C C . VAL A 1 168 ? -3.774 -11.218 12.491 1.00 94.69 168 VAL A C 1
ATOM 1316 O O . VAL A 1 168 ? -3.644 -10.518 11.487 1.00 94.69 168 VAL A O 1
ATOM 1319 N N . PRO A 1 169 ? -4.461 -12.371 12.458 1.00 95.81 169 PRO A N 1
ATOM 1320 C CA . PRO A 1 169 ? -5.261 -12.737 11.300 1.00 95.81 169 PRO A CA 1
ATOM 1321 C C . PRO A 1 169 ? -6.431 -11.761 11.130 1.00 95.81 169 PRO A C 1
ATOM 1323 O O . PRO A 1 169 ? -6.960 -11.231 12.113 1.00 95.81 169 PRO A O 1
ATOM 1326 N N . ILE A 1 170 ? -6.873 -11.553 9.894 1.00 94.88 170 ILE A N 1
ATOM 1327 C CA . ILE A 1 170 ? -7.933 -10.588 9.570 1.00 94.88 170 ILE A CA 1
ATOM 1328 C C . ILE A 1 170 ? -9.244 -11.238 9.116 1.00 94.88 170 ILE A C 1
ATOM 1330 O O . ILE A 1 170 ? -10.231 -10.531 8.951 1.00 94.88 170 ILE A O 1
ATOM 1334 N N . ASP A 1 171 ? -9.300 -12.568 8.976 1.00 94.94 171 ASP A N 1
ATOM 1335 C CA . ASP A 1 171 ? -10.495 -13.299 8.520 1.00 94.94 171 ASP A CA 1
ATOM 1336 C C . ASP A 1 171 ? -11.748 -12.972 9.344 1.00 94.94 171 ASP A C 1
ATOM 1338 O O . ASP A 1 171 ? -12.858 -12.912 8.823 1.00 94.94 171 ASP A O 1
ATOM 1342 N N . GLN A 1 172 ? -11.559 -12.719 10.641 1.00 94.19 172 GLN A N 1
ATOM 1343 C CA . GLN A 1 172 ? -12.622 -12.347 11.578 1.00 94.19 172 GLN A CA 1
ATOM 1344 C C . GLN A 1 172 ? -13.367 -11.057 11.202 1.00 94.19 172 GLN A C 1
ATOM 1346 O O . GLN A 1 172 ? -14.482 -10.851 11.673 1.00 94.19 172 GLN A O 1
ATOM 1351 N N . TYR A 1 173 ? -12.766 -10.205 10.372 1.00 93.94 173 TYR A N 1
ATOM 1352 C CA . TYR A 1 173 ? -13.329 -8.927 9.946 1.00 93.94 173 TYR A CA 1
ATOM 1353 C C . TYR A 1 173 ? -14.136 -9.030 8.644 1.00 93.94 173 TYR A C 1
ATOM 1355 O O . TYR A 1 173 ? -14.814 -8.080 8.278 1.00 93.94 173 TYR A O 1
ATOM 1363 N N . PHE A 1 174 ? -14.091 -10.165 7.939 1.00 92.38 174 PHE A N 1
ATOM 1364 C CA . PHE A 1 174 ? -14.689 -10.299 6.603 1.00 92.38 174 PHE A CA 1
ATOM 1365 C C . PHE A 1 174 ? -16.211 -10.325 6.585 1.00 92.38 174 PHE A C 1
ATOM 1367 O O . PHE A 1 174 ? -16.803 -9.901 5.598 1.00 92.38 174 PHE A O 1
ATOM 1374 N N . ASP A 1 175 ? -16.812 -10.836 7.655 1.00 90.62 175 ASP A N 1
ATOM 1375 C CA . ASP A 1 175 ? -18.263 -10.903 7.832 1.00 90.62 175 ASP A CA 1
ATOM 1376 C C . ASP A 1 175 ? -18.738 -9.916 8.915 1.00 90.62 175 ASP A C 1
ATOM 1378 O O . ASP A 1 175 ? -19.877 -9.990 9.383 1.00 90.62 175 ASP A O 1
ATOM 1382 N N . ASP A 1 176 ? -17.852 -9.024 9.370 1.00 94.75 176 ASP A N 1
ATOM 1383 C CA . ASP A 1 176 ? -18.172 -8.029 10.384 1.00 94.75 176 ASP A CA 1
ATOM 1384 C C . ASP A 1 176 ? -18.868 -6.834 9.719 1.00 94.75 176 ASP A C 1
ATOM 1386 O O . ASP A 1 176 ? -18.224 -6.126 8.946 1.00 94.75 176 ASP A O 1
ATOM 1390 N N . PRO A 1 177 ? -20.149 -6.552 10.028 1.00 94.19 177 PRO A N 1
ATOM 1391 C CA . PRO A 1 177 ? -20.866 -5.430 9.422 1.00 94.19 177 PRO A CA 1
ATOM 1392 C C . PRO A 1 177 ? -20.244 -4.073 9.767 1.00 94.19 177 PRO A C 1
ATOM 1394 O O . PRO A 1 177 ? -20.574 -3.078 9.134 1.00 94.19 177 PRO A O 1
ATOM 1397 N N . ARG A 1 178 ? -19.348 -4.010 10.764 1.00 95.12 178 ARG A N 1
ATOM 1398 C CA . ARG A 1 178 ? -18.612 -2.789 11.106 1.00 95.12 178 ARG A CA 1
ATOM 1399 C C . ARG A 1 178 ? -17.540 -2.426 10.085 1.00 95.12 178 ARG A C 1
ATOM 1401 O O . ARG A 1 178 ? -17.037 -1.306 10.114 1.00 95.12 178 ARG A O 1
ATOM 1408 N N . MET A 1 179 ? -17.163 -3.371 9.232 1.00 93.81 179 MET A N 1
ATOM 1409 C CA . MET A 1 179 ? -16.156 -3.194 8.197 1.00 93.81 179 MET A CA 1
ATOM 1410 C C . MET A 1 179 ? -16.840 -2.987 6.843 1.00 93.81 179 MET A C 1
ATOM 1412 O O . MET A 1 179 ? -17.887 -3.588 6.604 1.00 93.81 179 MET A O 1
ATOM 1416 N N . PRO A 1 180 ? -16.250 -2.184 5.942 1.00 92.62 180 PRO A N 1
ATOM 1417 C CA . PRO A 1 180 ? -16.654 -2.154 4.542 1.00 92.62 180 PRO A CA 1
ATOM 1418 C C . PRO A 1 180 ? -16.629 -3.546 3.901 1.00 92.62 180 PRO A C 1
ATOM 1420 O O . PRO A 1 180 ? -15.709 -4.333 4.151 1.00 92.62 180 PRO A O 1
ATOM 1423 N N . GLU A 1 181 ? -17.586 -3.828 3.015 1.00 90.06 181 GLU A N 1
ATOM 1424 C CA . GLU A 1 181 ? -17.560 -5.023 2.181 1.00 90.06 181 GLU A CA 1
ATOM 1425 C C . GLU A 1 181 ? -16.286 -5.044 1.325 1.00 90.06 181 GLU A C 1
ATOM 1427 O O . GLU A 1 181 ? -15.986 -4.124 0.560 1.00 90.06 181 GLU A O 1
ATOM 1432 N N . TRP A 1 182 ? -15.534 -6.139 1.435 1.00 88.12 182 TRP A N 1
ATOM 1433 C CA . TRP A 1 182 ? -14.346 -6.375 0.629 1.00 88.12 182 TRP A CA 1
ATOM 1434 C C . TRP A 1 182 ? -14.564 -7.552 -0.321 1.00 88.12 182 TRP A C 1
ATOM 1436 O O . TRP A 1 182 ? -14.580 -8.716 0.094 1.00 88.12 182 TRP A O 1
ATOM 1446 N N . ASP A 1 183 ? -14.659 -7.244 -1.617 1.00 90.31 183 ASP A N 1
ATOM 1447 C CA . ASP A 1 183 ? -14.636 -8.244 -2.683 1.00 90.31 183 ASP A CA 1
ATOM 1448 C C . ASP A 1 183 ? -13.226 -8.836 -2.833 1.00 90.31 183 ASP A C 1
ATOM 1450 O O . ASP A 1 183 ? -12.363 -8.310 -3.540 1.00 90.31 183 ASP A O 1
ATOM 1454 N N . ARG A 1 184 ? -12.987 -9.957 -2.155 1.00 89.62 184 ARG A N 1
ATOM 1455 C CA . ARG A 1 184 ? -11.716 -10.694 -2.221 1.00 89.62 184 ARG A CA 1
ATOM 1456 C C . ARG A 1 184 ? -11.495 -11.374 -3.573 1.00 89.62 184 ARG A C 1
ATOM 1458 O O . ARG A 1 184 ? -10.343 -11.599 -3.941 1.00 89.62 184 ARG A O 1
ATOM 1465 N N . ASP A 1 185 ? -12.560 -11.662 -4.322 1.00 90.81 185 ASP A N 1
ATOM 1466 C CA . ASP A 1 185 ? -12.469 -12.286 -5.647 1.00 90.81 185 ASP A CA 1
ATOM 1467 C C . ASP A 1 185 ? -12.030 -11.274 -6.723 1.00 90.81 185 ASP A C 1
ATOM 1469 O O . ASP A 1 185 ? -11.584 -11.670 -7.803 1.00 90.81 185 ASP A O 1
ATOM 1473 N N . SER A 1 186 ? -12.072 -9.971 -6.414 1.00 90.50 186 SER A N 1
ATOM 1474 C CA . SER A 1 186 ? -11.478 -8.915 -7.248 1.00 90.50 186 SER A CA 1
ATOM 1475 C C . SER A 1 186 ? -9.943 -8.970 -7.309 1.00 90.50 186 SER A C 1
ATOM 1477 O O . SER A 1 186 ? -9.333 -8.396 -8.216 1.00 90.50 186 SER A O 1
ATOM 1479 N N . VAL A 1 187 ? -9.300 -9.682 -6.375 1.00 90.50 187 VAL A N 1
ATOM 1480 C CA . VAL A 1 187 ? -7.843 -9.792 -6.279 1.00 90.50 187 VAL A CA 1
ATOM 1481 C C . VAL A 1 187 ? -7.350 -11.009 -7.061 1.00 90.50 187 VAL A C 1
ATOM 1483 O O . VAL A 1 187 ? -7.831 -12.128 -6.888 1.00 90.50 187 VAL A O 1
ATOM 1486 N N . ALA A 1 188 ? -6.333 -10.821 -7.909 1.00 91.12 188 ALA A N 1
ATOM 1487 C CA . ALA A 1 188 ? -5.753 -11.925 -8.669 1.00 91.12 188 ALA A CA 1
ATOM 1488 C C . ALA A 1 188 ? -5.256 -13.049 -7.728 1.00 91.12 188 ALA A C 1
ATOM 1490 O O . ALA A 1 188 ? -4.558 -12.755 -6.756 1.00 91.12 188 ALA A O 1
ATOM 1491 N N . PRO A 1 189 ? -5.500 -14.343 -8.018 1.00 91.94 189 PRO A N 1
ATOM 1492 C CA . PRO A 1 189 ? -5.174 -15.425 -7.081 1.00 91.94 189 PRO A CA 1
ATOM 1493 C C . PRO A 1 189 ? -3.706 -15.477 -6.634 1.00 91.94 189 PRO A C 1
ATOM 1495 O O . PRO A 1 189 ? -3.414 -15.786 -5.482 1.00 91.94 189 PRO A O 1
ATOM 1498 N N . ALA A 1 190 ? -2.767 -15.153 -7.531 1.00 90.06 190 ALA A N 1
ATOM 1499 C CA . ALA A 1 190 ? -1.340 -15.115 -7.203 1.00 90.06 190 ALA A CA 1
ATOM 1500 C C . ALA A 1 190 ? -1.016 -14.056 -6.138 1.00 90.06 190 ALA A C 1
ATOM 1502 O O . ALA A 1 190 ? -0.195 -14.302 -5.262 1.00 90.06 190 ALA A O 1
ATOM 1503 N N . VAL A 1 191 ? -1.700 -12.917 -6.200 1.00 90.31 191 VAL A N 1
ATOM 1504 C CA . VAL A 1 191 ? -1.589 -11.821 -5.242 1.00 90.31 191 VAL A CA 1
ATOM 1505 C C . VAL A 1 191 ? -2.295 -12.168 -3.934 1.00 90.31 191 VAL A C 1
ATOM 1507 O O . VAL A 1 191 ? -1.720 -11.995 -2.865 1.00 90.31 191 VAL A O 1
ATOM 1510 N N . ALA A 1 192 ? -3.514 -12.711 -4.010 1.00 90.69 192 ALA A N 1
ATOM 1511 C CA . ALA A 1 192 ? -4.273 -13.135 -2.835 1.00 90.69 192 ALA A CA 1
ATOM 1512 C C . ALA A 1 192 ? -3.474 -14.120 -1.962 1.00 90.69 192 ALA A C 1
ATOM 1514 O O . ALA A 1 192 ? -3.517 -14.042 -0.736 1.00 90.69 192 ALA A O 1
ATOM 1515 N N . ASN A 1 193 ? -2.691 -15.001 -2.592 1.00 91.00 193 ASN A N 1
ATOM 1516 C CA . ASN A 1 193 ? -1.806 -15.935 -1.897 1.00 91.00 193 ASN A CA 1
ATOM 1517 C C . ASN A 1 193 ? -0.676 -15.251 -1.109 1.00 91.00 193 ASN A C 1
ATOM 1519 O O . ASN A 1 193 ? -0.222 -15.822 -0.124 1.00 91.00 193 ASN A O 1
ATOM 1523 N N . LEU A 1 194 ? -0.212 -14.061 -1.508 1.00 90.12 194 LEU A N 1
ATOM 1524 C CA . LEU A 1 194 ? 0.848 -13.333 -0.793 1.00 90.12 194 LEU A CA 1
ATOM 1525 C C . LEU A 1 194 ? 0.370 -12.762 0.549 1.00 90.12 194 LEU A C 1
ATOM 1527 O O . LEU A 1 194 ? 1.187 -12.499 1.425 1.00 90.12 194 LEU A O 1
ATOM 1531 N N . MET A 1 195 ? -0.943 -12.587 0.712 1.00 90.56 195 MET A N 1
ATOM 1532 C CA . MET A 1 195 ? -1.570 -12.085 1.940 1.00 90.56 195 MET A CA 1
ATOM 1533 C C . MET A 1 195 ? -2.060 -13.212 2.862 1.00 90.56 195 MET A C 1
ATOM 1535 O O . MET A 1 195 ? -2.625 -12.941 3.925 1.00 90.56 195 MET A O 1
ATOM 1539 N N . GLN A 1 196 ? -1.860 -14.472 2.462 1.00 91.81 196 GLN A N 1
ATOM 1540 C CA . GLN A 1 196 ? -2.350 -15.649 3.170 1.00 91.81 196 GLN A CA 1
ATOM 1541 C C . GLN A 1 196 ? -1.217 -16.564 3.633 1.00 91.81 196 GLN A C 1
ATOM 1543 O O . GLN A 1 196 ? -0.220 -16.767 2.943 1.00 91.81 196 GLN A O 1
ATOM 1548 N N . TRP A 1 197 ? -1.422 -17.214 4.777 1.00 92.75 197 TRP A N 1
ATOM 1549 C CA . TRP A 1 197 ? -0.555 -18.281 5.262 1.00 92.75 197 TRP A CA 1
ATOM 1550 C C . TRP A 1 197 ? -1.385 -19.425 5.832 1.00 92.75 197 TRP A C 1
ATOM 1552 O O . TRP A 1 197 ? -2.222 -19.228 6.707 1.00 92.75 197 TRP A O 1
ATOM 1562 N N . GLY A 1 198 ? -1.187 -20.640 5.315 1.00 91.50 198 GLY A N 1
ATOM 1563 C CA . GLY A 1 198 ? -1.962 -21.808 5.751 1.00 91.50 198 GLY A CA 1
ATOM 1564 C C . GLY A 1 198 ? -3.474 -21.707 5.494 1.00 91.50 198 GLY A C 1
ATOM 1565 O O . GLY A 1 198 ? -4.234 -22.419 6.142 1.00 91.50 198 GLY A O 1
ATOM 1566 N N . GLY A 1 199 ? -3.903 -20.848 4.559 1.00 92.44 199 GLY A N 1
ATOM 1567 C CA . GLY A 1 199 ? -5.316 -20.572 4.266 1.00 92.44 199 GLY A CA 1
ATOM 1568 C C . GLY A 1 199 ? -5.958 -19.490 5.142 1.00 92.44 199 GLY A C 1
ATOM 1569 O O . GLY A 1 199 ? -7.154 -19.263 5.008 1.00 92.44 199 GLY A O 1
ATOM 1570 N N . THR A 1 200 ? -5.181 -18.840 6.011 1.00 94.44 200 THR A N 1
ATOM 1571 C CA . THR A 1 200 ? -5.606 -17.718 6.862 1.00 94.44 200 THR A CA 1
ATOM 1572 C C . THR A 1 200 ? -5.095 -16.406 6.278 1.00 94.44 200 THR A C 1
ATOM 1574 O O . THR A 1 200 ? -3.950 -16.355 5.822 1.00 94.44 200 THR A O 1
ATOM 1577 N N . TRP A 1 201 ? -5.899 -15.347 6.314 1.00 94.12 201 TRP A N 1
ATOM 1578 C CA . TRP A 1 201 ? -5.529 -14.015 5.844 1.00 94.12 201 TRP A CA 1
ATOM 1579 C C . TRP A 1 201 ? -4.872 -13.180 6.942 1.00 94.12 201 TRP A C 1
ATOM 1581 O O . TRP A 1 201 ? -5.344 -13.131 8.076 1.00 94.12 201 TRP A O 1
ATOM 1591 N N . TYR A 1 202 ? -3.814 -12.457 6.581 1.00 94.19 202 TYR A N 1
ATOM 1592 C CA . TYR A 1 202 ? -3.075 -11.570 7.493 1.00 94.19 202 TYR A CA 1
ATOM 1593 C C . TYR A 1 202 ? -2.982 -10.124 6.998 1.00 94.19 202 TYR A C 1
ATOM 1595 O O . TYR A 1 202 ? -2.465 -9.268 7.708 1.00 94.19 202 TYR A O 1
ATOM 1603 N N . GLY A 1 203 ? -3.471 -9.840 5.790 1.00 91.00 203 GLY A N 1
ATOM 1604 C CA . GLY A 1 203 ? -3.356 -8.526 5.169 1.00 91.00 203 GLY A CA 1
ATOM 1605 C C . GLY A 1 203 ? -4.462 -8.246 4.169 1.00 91.00 203 GLY A C 1
ATOM 1606 O O . GLY A 1 203 ? -5.045 -9.170 3.598 1.00 91.00 203 GLY A O 1
ATOM 1607 N N . ALA A 1 204 ? -4.739 -6.960 3.977 1.00 89.69 204 ALA A N 1
ATOM 1608 C CA . ALA A 1 204 ? -5.682 -6.467 2.988 1.00 89.69 204 ALA A CA 1
ATOM 1609 C C . ALA A 1 204 ? -4.952 -5.970 1.736 1.00 89.69 204 ALA A C 1
ATOM 1611 O O . ALA A 1 204 ? -3.781 -5.589 1.771 1.00 89.69 204 ALA A O 1
ATOM 1612 N N . ASN A 1 205 ? -5.671 -5.975 0.620 1.00 87.81 205 ASN A N 1
ATOM 1613 C CA . ASN A 1 205 ? -5.148 -5.570 -0.674 1.00 87.81 205 ASN A CA 1
ATOM 1614 C C . ASN A 1 205 ? -4.878 -4.056 -0.727 1.00 87.81 205 ASN A C 1
ATOM 1616 O O . ASN A 1 205 ? -5.827 -3.280 -0.651 1.00 87.81 205 ASN A O 1
ATOM 1620 N N . ASN A 1 206 ? -3.625 -3.653 -0.949 1.00 87.69 206 ASN A N 1
ATOM 1621 C CA . ASN A 1 206 ? -3.243 -2.256 -1.184 1.00 87.69 206 ASN A CA 1
ATOM 1622 C C . ASN A 1 206 ? -2.817 -2.036 -2.646 1.00 87.69 206 ASN A C 1
ATOM 1624 O O . ASN A 1 206 ? -3.553 -1.447 -3.434 1.00 87.69 206 ASN A O 1
ATOM 1628 N N . ASP A 1 207 ? -1.663 -2.581 -3.023 1.00 87.50 207 ASP A N 1
ATOM 1629 C CA . ASP A 1 207 ? -1.032 -2.448 -4.335 1.00 87.50 207 ASP A CA 1
ATOM 1630 C C . ASP A 1 207 ? -0.218 -3.702 -4.691 1.00 87.50 207 ASP A C 1
ATOM 1632 O O . ASP A 1 207 ? 0.100 -4.506 -3.813 1.00 87.50 207 ASP A O 1
ATOM 1636 N N . HIS A 1 208 ? 0.103 -3.873 -5.984 1.00 86.25 208 HIS A N 1
ATOM 1637 C CA . HIS A 1 208 ? 0.838 -5.038 -6.497 1.00 86.25 208 HIS A CA 1
ATOM 1638 C C . HIS A 1 208 ? 1.897 -4.641 -7.504 1.00 86.25 208 HIS A C 1
ATOM 1640 O O . HIS A 1 208 ? 1.616 -3.905 -8.452 1.00 86.25 208 HIS A O 1
ATOM 1646 N N . ASP A 1 209 ? 3.058 -5.271 -7.373 1.00 84.25 209 ASP A N 1
ATOM 1647 C CA . ASP A 1 209 ? 4.162 -5.099 -8.299 1.00 84.25 209 ASP A CA 1
ATOM 1648 C C . ASP A 1 209 ? 4.285 -6.283 -9.255 1.00 84.25 209 ASP A C 1
ATOM 1650 O O . ASP A 1 209 ? 4.194 -7.456 -8.878 1.00 84.25 209 ASP A O 1
ATOM 1654 N N . ALA A 1 210 ? 4.580 -5.963 -10.509 1.00 85.38 210 ALA A N 1
ATOM 1655 C CA . ALA A 1 210 ? 5.089 -6.911 -11.482 1.00 85.38 210 ALA A CA 1
ATOM 1656 C C . ALA A 1 210 ? 6.434 -6.405 -12.000 1.00 85.38 210 ALA A C 1
ATOM 1658 O O . ALA A 1 210 ? 6.640 -5.206 -12.186 1.00 85.38 210 ALA A O 1
ATOM 1659 N N . GLN A 1 211 ? 7.352 -7.330 -12.265 1.00 88.19 211 GLN A N 1
ATOM 1660 C CA . GLN A 1 211 ? 8.597 -6.993 -12.941 1.00 88.19 211 GLN A CA 1
ATOM 1661 C C . GLN A 1 211 ? 8.286 -6.691 -14.408 1.00 88.19 211 GLN A C 1
ATOM 1663 O O . GLN A 1 211 ? 7.775 -7.549 -15.130 1.00 88.19 211 GLN A O 1
ATOM 1668 N N . VAL A 1 212 ? 8.576 -5.462 -14.834 1.00 89.56 212 VAL A N 1
ATOM 1669 C CA . VAL A 1 212 ? 8.366 -4.992 -16.206 1.00 89.56 212 VAL A CA 1
ATOM 1670 C C . VAL A 1 212 ? 9.664 -4.371 -16.703 1.00 89.56 212 VAL A C 1
ATOM 1672 O O . VAL A 1 212 ? 10.215 -3.477 -16.063 1.00 89.56 212 VAL A O 1
ATOM 1675 N N . LEU A 1 213 ? 10.144 -4.833 -17.856 1.00 88.19 213 LEU A N 1
ATOM 1676 C CA . LEU A 1 213 ? 11.284 -4.230 -18.534 1.00 88.19 213 LEU A CA 1
ATOM 1677 C C . LEU A 1 213 ? 10.802 -3.072 -19.413 1.00 88.19 213 LEU A C 1
ATOM 1679 O O . LEU A 1 213 ? 10.027 -3.270 -20.350 1.00 88.19 213 LEU A O 1
ATOM 1683 N N . TYR A 1 214 ? 11.295 -1.869 -19.130 1.00 89.81 214 TYR A N 1
ATOM 1684 C CA . TYR A 1 214 ? 11.108 -0.700 -19.984 1.00 89.81 214 TYR A CA 1
ATOM 1685 C C . TYR A 1 214 ? 12.376 -0.466 -20.800 1.00 89.81 214 TYR A C 1
ATOM 1687 O O . TYR A 1 214 ? 13.455 -0.307 -20.236 1.00 89.81 214 TYR A O 1
ATOM 1695 N N . TYR A 1 215 ? 12.245 -0.391 -22.122 1.00 88.88 215 TYR A N 1
ATOM 1696 C CA . TYR A 1 215 ? 13.364 -0.109 -23.018 1.00 88.88 215 TYR A CA 1
ATOM 1697 C C . TYR A 1 215 ? 12.962 0.861 -24.132 1.00 88.88 215 TYR A C 1
ATOM 1699 O O . TYR A 1 215 ? 11.789 1.000 -24.493 1.00 88.88 215 TYR A O 1
ATOM 1707 N N . ARG A 1 216 ? 13.953 1.574 -24.679 1.00 92.62 216 ARG A N 1
ATOM 1708 C CA . ARG A 1 216 ? 13.759 2.544 -25.763 1.00 92.62 216 ARG A CA 1
ATOM 1709 C C . ARG A 1 216 ? 13.680 1.827 -27.100 1.00 92.62 216 ARG A C 1
ATOM 1711 O O . ARG A 1 216 ? 14.679 1.677 -27.798 1.00 92.62 216 ARG A O 1
ATOM 1718 N N . LYS A 1 217 ? 12.462 1.406 -27.441 1.00 91.38 217 LYS A N 1
ATOM 1719 C CA . LYS A 1 217 ? 12.151 0.727 -28.702 1.00 91.38 217 LYS A CA 1
ATOM 1720 C C . LYS A 1 217 ? 12.709 1.461 -29.927 1.00 91.38 217 LYS A C 1
ATOM 1722 O O . LYS A 1 217 ? 13.272 0.839 -30.812 1.00 91.38 217 LYS A O 1
ATOM 1727 N N . ASP A 1 218 ? 12.586 2.781 -29.952 1.00 94.44 218 ASP A N 1
ATOM 1728 C CA . ASP A 1 218 ? 13.069 3.623 -31.044 1.00 94.44 218 ASP A CA 1
ATOM 1729 C C . ASP A 1 218 ? 14.596 3.661 -31.172 1.00 94.44 218 ASP A C 1
ATOM 1731 O O . ASP A 1 218 ? 15.077 3.893 -32.269 1.00 94.44 218 ASP A O 1
ATOM 1735 N N . ILE A 1 219 ? 15.349 3.413 -30.095 1.00 93.56 219 ILE A N 1
ATOM 1736 C CA . ILE A 1 219 ? 16.810 3.262 -30.159 1.00 93.56 219 ILE A CA 1
ATOM 1737 C C . ILE A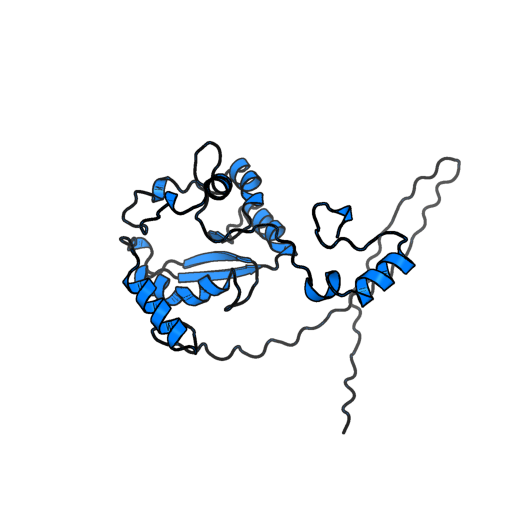 1 219 ? 17.165 1.861 -30.655 1.00 93.56 219 ILE A C 1
ATOM 1739 O O . ILE A 1 219 ? 17.977 1.723 -31.564 1.00 93.56 219 ILE A O 1
ATOM 1743 N N . VAL A 1 220 ? 16.547 0.819 -30.089 1.00 92.69 220 VAL A N 1
ATOM 1744 C CA . VAL A 1 220 ? 16.892 -0.569 -30.446 1.00 92.69 220 VAL A CA 1
ATOM 1745 C C . VAL A 1 220 ? 16.436 -0.961 -31.860 1.00 92.69 220 VAL A C 1
ATOM 1747 O O . VAL A 1 220 ? 16.982 -1.876 -32.471 1.00 92.69 220 VAL A O 1
ATOM 1750 N N . GLU A 1 221 ? 15.445 -0.269 -32.419 1.00 93.44 221 GLU A N 1
ATOM 1751 C CA . GLU A 1 221 ? 14.997 -0.461 -33.804 1.00 93.44 221 GLU A CA 1
ATOM 1752 C C . GLU A 1 221 ? 15.664 0.500 -34.803 1.00 93.44 221 GLU A C 1
ATOM 1754 O O . GLU A 1 221 ? 15.400 0.394 -36.002 1.00 93.44 221 GLU A O 1
ATOM 1759 N N . ASP A 1 222 ? 16.517 1.425 -34.349 1.00 96.81 222 ASP A N 1
ATOM 1760 C CA . ASP A 1 222 ? 17.201 2.364 -35.238 1.00 96.81 222 ASP A CA 1
ATOM 1761 C C . ASP A 1 222 ? 18.335 1.657 -36.012 1.00 96.81 222 ASP A C 1
ATOM 1763 O O . ASP A 1 222 ? 19.244 1.088 -35.393 1.00 96.81 222 ASP A O 1
ATOM 1767 N N . PRO A 1 223 ? 18.328 1.696 -37.357 1.00 97.00 223 PRO A N 1
ATOM 1768 C CA . PRO A 1 223 ? 19.365 1.067 -38.171 1.00 97.00 223 PRO A CA 1
ATOM 1769 C C . PRO A 1 223 ? 20.786 1.569 -37.895 1.00 97.00 223 PRO A C 1
ATOM 1771 O O . PRO A 1 223 ? 21.729 0.785 -38.009 1.00 97.00 223 PRO A O 1
ATOM 1774 N N . ASP A 1 224 ? 20.957 2.844 -37.536 1.00 97.81 224 ASP A N 1
ATOM 1775 C CA . ASP A 1 224 ? 22.277 3.418 -37.272 1.00 97.81 224 ASP A CA 1
ATOM 1776 C C . ASP A 1 224 ? 22.839 2.865 -35.953 1.00 97.81 224 ASP A C 1
ATOM 1778 O O . ASP A 1 224 ? 24.015 2.499 -35.880 1.00 97.81 224 ASP A O 1
ATOM 1782 N N . TRP A 1 225 ? 21.988 2.719 -34.930 1.00 97.19 225 TRP A N 1
ATOM 1783 C CA . TRP A 1 225 ? 22.373 2.100 -33.658 1.00 97.19 225 TRP A CA 1
ATOM 1784 C C . TRP A 1 225 ? 22.613 0.595 -33.792 1.00 97.19 225 TRP A C 1
ATOM 1786 O O . TRP A 1 225 ? 23.577 0.087 -33.223 1.00 97.19 225 TRP A O 1
ATOM 1796 N N . GLN A 1 226 ? 21.808 -0.113 -34.590 1.00 96.06 226 GLN A N 1
ATOM 1797 C CA . GLN A 1 226 ? 22.039 -1.531 -34.891 1.00 96.06 226 GLN A CA 1
ATOM 1798 C C . GLN A 1 226 ? 23.382 -1.759 -35.588 1.00 96.06 226 GLN A C 1
ATOM 1800 O O . GLN A 1 226 ? 24.124 -2.663 -35.202 1.00 96.06 226 GLN A O 1
ATOM 1805 N N . ALA A 1 227 ? 23.714 -0.928 -36.580 1.00 97.38 227 ALA A N 1
ATOM 1806 C CA . ALA A 1 227 ? 24.973 -1.036 -37.306 1.00 97.38 227 ALA A CA 1
ATOM 1807 C C . ALA A 1 227 ? 26.181 -0.749 -36.404 1.00 97.38 227 ALA A C 1
ATOM 1809 O O . ALA A 1 227 ? 27.150 -1.507 -36.425 1.00 97.38 227 ALA A O 1
ATOM 1810 N N . ALA A 1 228 ? 26.111 0.310 -35.592 1.00 97.38 228 ALA A N 1
ATOM 1811 C CA . ALA A 1 228 ? 27.177 0.656 -34.655 1.00 97.38 228 ALA A CA 1
ATOM 1812 C C . ALA A 1 228 ? 27.396 -0.446 -33.605 1.00 97.38 228 ALA A C 1
ATOM 1814 O O . ALA A 1 228 ? 28.535 -0.818 -33.329 1.00 97.38 228 ALA A O 1
ATOM 1815 N N . PHE A 1 229 ? 26.310 -1.010 -33.066 1.00 96.00 229 PHE A N 1
ATOM 1816 C CA . PHE A 1 229 ? 26.384 -2.121 -32.123 1.00 96.00 229 PHE A CA 1
ATOM 1817 C C . PHE A 1 229 ? 27.033 -3.358 -32.755 1.00 96.00 229 PHE A C 1
ATOM 1819 O O . PHE A 1 229 ? 27.923 -3.950 -32.154 1.00 96.00 229 PHE A O 1
ATOM 1826 N N . GLU A 1 230 ? 26.626 -3.750 -33.968 1.00 96.75 230 GLU A N 1
ATOM 1827 C CA . GLU A 1 230 ? 27.189 -4.933 -34.632 1.00 96.75 230 GLU A CA 1
ATOM 1828 C C . GLU A 1 230 ? 28.674 -4.749 -34.980 1.00 96.75 230 GLU A C 1
ATOM 1830 O O . GLU A 1 230 ? 29.456 -5.694 -34.847 1.00 96.75 230 GLU A O 1
ATOM 1835 N N . GLU A 1 231 ? 29.083 -3.534 -35.361 1.00 97.81 231 GLU A N 1
ATOM 1836 C CA . GLU A 1 231 ? 30.493 -3.193 -35.581 1.00 97.81 231 GLU A CA 1
ATOM 1837 C C . GLU A 1 231 ? 31.330 -3.339 -34.299 1.00 97.81 231 GLU A C 1
ATOM 1839 O O . GLU A 1 231 ? 32.436 -3.882 -34.350 1.00 97.81 231 GLU A O 1
ATOM 1844 N N . GLU A 1 232 ? 30.811 -2.885 -33.156 1.00 97.31 232 GLU A N 1
ATOM 1845 C CA . GLU A 1 232 ? 31.519 -2.921 -31.872 1.00 97.31 232 GLU A CA 1
ATOM 1846 C C . GLU A 1 232 ? 31.523 -4.319 -31.236 1.00 97.31 232 GLU A C 1
ATOM 1848 O O . GLU A 1 232 ? 32.562 -4.808 -30.784 1.00 97.31 232 GLU A O 1
ATOM 1853 N N . MET A 1 233 ? 30.364 -4.972 -31.213 1.00 95.00 233 MET A N 1
ATOM 1854 C CA . MET A 1 233 ? 30.127 -6.189 -30.436 1.00 95.00 233 MET A CA 1
ATOM 1855 C C . MET A 1 233 ? 30.346 -7.468 -31.249 1.00 95.00 233 MET A C 1
ATOM 1857 O O . MET A 1 233 ? 30.536 -8.543 -30.676 1.00 95.00 233 MET A O 1
ATOM 1861 N N . GLY A 1 234 ? 30.353 -7.376 -32.582 1.00 96.44 234 GLY A N 1
ATOM 1862 C CA . GLY A 1 234 ? 30.561 -8.514 -33.480 1.00 96.44 234 GLY A CA 1
ATOM 1863 C C . GLY A 1 234 ? 29.353 -9.446 -33.618 1.00 96.44 234 GLY A C 1
ATOM 1864 O O . GLY A 1 234 ? 29.507 -10.567 -34.108 1.00 96.44 234 GLY A O 1
ATOM 1865 N N . TYR A 1 235 ? 28.169 -9.009 -33.183 1.00 93.62 235 TYR A N 1
ATOM 1866 C CA . TYR A 1 235 ? 26.886 -9.686 -33.385 1.00 93.62 235 TYR A CA 1
ATOM 1867 C C . TYR A 1 235 ? 25.733 -8.661 -33.453 1.00 93.62 235 TYR A C 1
ATOM 1869 O O . TYR A 1 235 ? 25.893 -7.548 -32.954 1.00 93.62 235 TYR A O 1
ATOM 1877 N N . PRO A 1 236 ? 24.579 -9.001 -34.060 1.00 93.44 236 PRO A N 1
ATOM 1878 C CA . PRO A 1 236 ? 23.456 -8.071 -34.199 1.00 93.44 236 PRO A CA 1
ATOM 1879 C C . PRO A 1 236 ? 22.861 -7.650 -32.851 1.00 93.44 236 PRO A C 1
ATOM 1881 O O . PRO A 1 236 ? 22.738 -8.478 -31.950 1.00 93.44 236 PRO A O 1
ATOM 1884 N N . MET A 1 237 ? 22.421 -6.395 -32.736 1.00 93.38 237 MET A N 1
ATOM 1885 C CA . MET A 1 237 ? 21.752 -5.907 -31.525 1.00 93.38 237 MET A CA 1
ATOM 1886 C C . MET A 1 237 ? 20.443 -6.677 -31.254 1.00 93.38 237 MET A C 1
ATOM 1888 O O . MET A 1 237 ? 19.628 -6.818 -32.174 1.00 93.38 237 MET A O 1
ATOM 1892 N N . PRO A 1 238 ? 20.196 -7.144 -30.016 1.00 88.81 238 PRO A N 1
ATOM 1893 C CA . PRO A 1 238 ? 18.919 -7.743 -29.643 1.00 88.81 238 PRO A CA 1
ATOM 1894 C C . PRO A 1 238 ? 17.779 -6.718 -29.726 1.00 88.81 238 PRO A C 1
ATOM 1896 O O . PRO A 1 238 ? 17.810 -5.667 -29.089 1.00 88.81 238 PRO A O 1
ATOM 1899 N N . VAL A 1 239 ? 16.758 -7.017 -30.534 1.00 85.19 239 VAL A N 1
ATOM 1900 C CA . VAL A 1 239 ? 15.541 -6.183 -30.666 1.00 85.19 239 VAL A CA 1
ATOM 1901 C C . VAL A 1 239 ? 14.381 -6.761 -29.854 1.00 85.19 239 VAL A C 1
ATOM 1903 O O . VAL A 1 239 ? 13.548 -6.025 -29.324 1.00 85.19 239 VAL A O 1
ATOM 1906 N N . ALA A 1 240 ? 14.334 -8.089 -29.753 1.00 84.62 240 ALA A N 1
ATOM 1907 C CA . ALA A 1 240 ? 13.548 -8.793 -28.754 1.00 84.62 240 ALA A CA 1
ATOM 1908 C C . ALA A 1 240 ? 14.483 -9.121 -27.587 1.00 84.62 240 ALA A C 1
ATOM 1910 O O . ALA A 1 240 ? 15.553 -9.679 -27.812 1.00 84.62 240 ALA A O 1
ATOM 1911 N N . MET A 1 241 ? 14.090 -8.722 -26.379 1.00 86.69 241 MET A N 1
ATOM 1912 C CA . MET A 1 241 ? 14.814 -9.011 -25.142 1.00 86.69 241 MET A CA 1
ATOM 1913 C C . MET A 1 241 ? 14.109 -10.180 -24.460 1.00 86.69 241 MET A C 1
ATOM 1915 O O . MET A 1 241 ? 13.193 -9.977 -23.661 1.00 86.69 241 MET A O 1
ATOM 1919 N N . ASP A 1 242 ? 14.468 -11.398 -24.864 1.00 86.62 242 ASP A N 1
ATOM 1920 C CA . ASP A 1 242 ? 13.843 -12.635 -24.389 1.00 86.62 242 ASP A CA 1
ATOM 1921 C C . ASP A 1 242 ? 14.636 -13.258 -23.226 1.00 86.62 242 ASP A C 1
ATOM 1923 O O . ASP A 1 242 ? 14.067 -13.990 -22.407 1.00 86.62 242 ASP A O 1
ATOM 1927 N N . THR A 1 243 ? 15.940 -12.971 -23.128 1.00 90.06 243 THR A N 1
ATOM 1928 C CA . THR A 1 243 ? 16.816 -13.423 -22.037 1.00 90.06 243 THR A CA 1
ATOM 1929 C C . THR A 1 243 ? 17.544 -12.265 -21.353 1.00 90.06 243 THR A C 1
ATOM 1931 O O . THR A 1 243 ? 17.544 -11.132 -21.825 1.00 90.06 243 THR A O 1
ATOM 1934 N N . TRP A 1 244 ? 18.171 -12.541 -20.205 1.00 88.81 244 TRP A N 1
ATOM 1935 C CA . TRP A 1 244 ? 18.986 -11.543 -19.502 1.00 88.81 244 TRP A CA 1
ATOM 1936 C C . TRP A 1 244 ? 20.233 -11.139 -20.284 1.00 88.81 244 TRP A C 1
ATOM 1938 O O . TRP A 1 244 ? 20.711 -10.030 -20.107 1.00 88.81 244 TRP A O 1
ATOM 1948 N N . GLU A 1 245 ? 20.761 -12.020 -21.132 1.00 87.75 245 GLU A N 1
ATOM 1949 C CA . GLU A 1 245 ? 21.884 -11.709 -22.016 1.00 87.75 245 GLU A CA 1
ATOM 1950 C C . GLU A 1 245 ? 21.511 -10.726 -23.138 1.00 87.75 245 GLU A C 1
ATOM 1952 O O . GLU A 1 245 ? 22.415 -10.149 -23.740 1.00 87.75 245 GLU A O 1
ATOM 1957 N N . ASP A 1 246 ? 20.216 -10.526 -23.411 1.00 86.00 246 ASP A N 1
ATOM 1958 C CA . ASP A 1 246 ? 19.736 -9.568 -24.411 1.00 86.00 246 ASP A CA 1
ATOM 1959 C C . ASP A 1 246 ? 19.650 -8.117 -23.881 1.00 86.00 246 ASP A C 1
ATOM 1961 O O . ASP A 1 246 ? 19.459 -7.196 -24.681 1.00 86.00 246 ASP A O 1
ATOM 1965 N N . VAL A 1 247 ? 19.746 -7.911 -22.556 1.00 84.19 247 VAL A N 1
ATOM 1966 C CA . VAL A 1 247 ? 19.592 -6.617 -21.848 1.00 84.19 247 VAL A CA 1
ATOM 1967 C C . VAL A 1 247 ? 20.944 -6.071 -21.401 1.00 84.19 247 VAL A C 1
ATOM 1969 O O . VAL A 1 247 ? 21.178 -4.860 -21.621 1.00 84.19 247 VAL A O 1
#

pLDDT: mean 82.28, std 22.8, range [24.28, 98.56]

Radius of gyration: 26.98 Å; chains: 1; bounding box: 78×62×60 Å

Sequence (247 aa):
IVETVVVEKEVEKVVKETVEVEVVKEVIETVEVEVEKEVEVVVTPTPEPEPEAVFIEGFPTTDENEAATALAAFEAADTGEPDPAWEGKSFTIAVFSAGQRGAISGPLYFWRPKFEELTGATYDIVEIPFAELREKIFTDLLTGTGEYDVLINCSNYYGDYILNDWVVPIDQYFDDPRMPEWDRDSVAPAVANLMQWGGTWYGANNDHDAQVLYYRKDIVEDPDWQAAFEEEMGYPMPVAMDTWEDV